Protein 8P0Z (pdb70)

Radius of gyration: 14.01 Å; Cα contacts (8 Å, |Δi|>4): 392; chains: 1; bounding box: 29×38×40 Å

B-factor: mean 33.35, std 4.78, range [20.57, 52.2]

GO terms:
  GO:0060586 multicellular organismal-level iron ion homeostasis (P, IDA)
  GO:0048471 perinuclear region of cytoplasm (C, IDA)
  GO:0005886 plasma membrane (C, IDA)
  GO:0043066 negative regulation of apoptotic process (P, IMP)
  GO:0043123 positive regulation of canonical NF-kappaB signal transduction (P, IMP)
  GO:0010628 positive regulation of gene expression (P, IMP)
  GO:0031334 positive regulation of protein-containing complex assembly (P, IMP)
  GO:1900182 positive regulation of protein localization to nucleus (P, IMP)
  GO:0005515 protein binding (F, IPI)
  GO:0044877 protein-containing complex binding (F, IPI)
  GO:0019901 protein kinase binding (F, IPI)
  GO:0055037 recycling endosome (C, IDA)
  GO:0005768 endosome (C, IDA)
  GO:0003725 double-stranded RNA binding (F, IDA)
  GO:0031410 cytoplasmic vesicle (C, IDA)
  GO:0071466 cellular response to xenobiotic stimulus (P, IDA)
  GO:0004998 transferrin receptor activity (F, IDA)
  GO:0042102 positive regulation of T cell proliferation (P, IDA)
  GO:0045830 positive regulation of isotype switching (P, IDA)
  GO:0030890 positive regulation of B cell proliferation (P, IDA)

Nearest PDB structures (foldseek):
  8p0z-assembly1_A  TM=1.006E+00  e=2.220E-34  Homo sapiens
  6y76-assembly2_B  TM=9.600E-01  e=1.431E-29  Homo sapiens
  6wrv-assembly1_E  TM=8.893E-01  e=9.379E-27  Homo sapiens
  6h5i-assembly1_Ab  TM=9.020E-01  e=5.655E-25  Homo sapiens
  6d04-assembly1_A  TM=9.129E-01  e=1.701E-24  Homo sapiens

InterPro domains:
  IPR003137 PA domain [PF02225] (228-306)
  IPR007365 Transferrin receptor-like, dimerisation domain [PF04253] (638-749)
  IPR007484 Peptidase M28 [PF04389] (388-576)
  IPR036757 Transferrin receptor-like, dimerisation domain superfamily [G3DSA:1.20.930.40] (614-755)
  IPR036757 Transferrin receptor-like, dimerisation domain superfamily [SSF47672] (609-756)
  IPR037324 Transferrin receptor protein 1/2, PA domain [cd02128] (201-377)
  IPR039373 Transferrin receptor protein 1/Glutamate carboxypeptidase 2-like [PTHR10404] (43-752)
  IPR046450 PA domain superfamily [SSF52025] (191-382)

Solvent-accessible surface area: 8056 Å² total; per-residue (Å²): 127,170,4,22,0,21,7,26,22,123,88,71,208,113,114,119,93,5,33,100,15,79,39,35,7,45,54,9,83,48,34,82,27,65,8,84,0,0,0,0,8,25,0,27,126,136,17,19,140,98,22,206,20,99,7,94,40,6,0,0,0,1,13,20,32,163,36,92,34,10,68,1,0,37,10,0,57,96,80,91,4,45,0,1,0,0,2,37,24,119,36,148,157,89,24,121,137,8,82,0,74,44,150,72,185,33,137,6,47,20,2,0,0,7,4,14,45,98,0,0,65,69,0,8,68,44,9,107,40,114,18,60,96,115,29,170,32,65,105,61,3,72,33,28,12,22,159,59,45,30,0,73,0,36,6,18,95

Foldseek 3Di:
DFWWKKKDFQVRPDIGTLDRDPAAAAQADFDKAKFKEFEQEAQDPVSQVPDPDQQARAEYEYEDDDDAPQSSLVSSVVSNHQEYEYEHQVDQDWDHHHYHADVVRHHGPHGYYYDGVSSQLVQLVQAADADDVVSVGDRSDHGMGDPRIMMMTGHHD

Organism: Homo sapiens (NCBI:txid9606)

Secondary structure (DSSP, 8-state):
---EEEEEETTSS-EEEEE--SS--BT---EEEEE-EEE-TT--HHHHHH-SS--TTSEEEEESBSB-HHHHHHHHHHTT-SEEEEE-SS-SSPP-S-B---TTS---SS-EEE--HHHHHHHHHTEEEEPPGGG---TT-EEEE-TTEEEEEEE--

Sequence (157 aa):
MMQQNSVIIVDKNGRRLEYLVENPGGSVANSKAATTVTGKKLVHANFGTKKDFEDLYTPVNGSIVVIVRAGKITFAEKVANAESSLNAIGVLIYMDQTKFPIVNAELSFTGKGKKSGIPVQTISREAAEKLFGNMEGDCPSSDDWKTDSTTCRMVTSESKNVKLTVGG

Structure (mmCIF, N/CA/C/O backbone):
data_8P0Z
#
_entry.id   8P0Z
#
_cell.length_a   32.990
_cell.length_b   57.370
_cell.length_c   39.100
_cell.angle_alpha   90.000
_cell.angle_beta   113.152
_cell.angle_gamma   90.000
#
_symmetry.space_group_name_H-M   'P 1 21 1'
#
loop_
_entity.id
_entity.type
_entity.pdbx_description
1 polymer 'Transferrin receptor protein 1, serum form'
2 non-polymer 'SODIUM ION'
3 non-polymer 'BORIC ACID'
4 water water
#
loop_
_atom_site.group_PDB
_atom_site.id
_atom_site.type_symbol
_atom_site.label_atom_id
_atom_site.label_alt_id
_atom_site.label_comp_id
_atom_site.label_asym_id
_atom_site.label_entity_id
_atom_site.label_seq_id
_atom_site.pdbx_PDB_ins_code
_atom_site.Cartn_x
_atom_site.Cartn_y
_atom_site.Cartn_z
_atom_site.occupancy
_atom_site.B_iso_or_equiv
_atom_site.auth_seq_id
_atom_site.auth_comp_id
_atom_site.auth_asym_id
_atom_site.auth_atom_id
_atom_site.pdbx_PDB_model_num
ATOM 1 N N A MET A 1 1 ? -16.39300 -4.04500 -7.92100 0.581 40.43149 1 MET A N 1
ATOM 2 N N B MET A 1 1 ? -16.74000 -4.29600 -7.68000 0.419 40.58642 1 MET A N 1
ATOM 3 C CA A MET A 1 1 ? -15.05000 -4.42700 -7.50700 0.581 40.05943 1 MET A CA 1
ATOM 4 C CA B MET A 1 1 ? -15.30300 -4.44900 -7.47300 0.419 40.05810 1 MET A CA 1
ATOM 5 C C A MET A 1 1 ? -14.73100 -3.86300 -6.12200 0.581 39.33321 1 MET A C 1
ATOM 6 C C B MET A 1 1 ? -14.91600 -3.87600 -6.11000 0.419 39.31151 1 MET A C 1
ATOM 7 O O A MET A 1 1 ? -13.56600 -3.75600 -5.74400 0.581 40.25106 1 MET A O 1
ATOM 8 O O B MET A 1 1 ? -13.74300 -3.63000 -5.83600 0.419 40.11553 1 MET A O 1
ATOM 17 N N A GLN A 1 2 ? -15.78500 -3.48300 -5.39400 0.581 39.54028 2 GLN A N 1
ATOM 18 N N B GLN A 1 2 ? -15.93800 -3.70000 -5.26900 0.419 39.40087 2 GLN A N 1
ATOM 19 C CA A GLN A 1 2 ? -15.72400 -3.21300 -3.96000 0.581 38.50544 2 GLN A CA 1
ATOM 20 C CA B GLN A 1 2 ? -15.88000 -3.11600 -3.92900 0.419 38.47378 2 GLN A CA 1
ATOM 21 C C A GLN A 1 2 ? -14.62000 -2.22900 -3.58900 0.581 38.44191 2 GLN A C 1
ATOM 22 C C B GLN A 1 2 ? -14.66200 -2.24500 -3.64000 0.419 38.42163 2 GLN A C 1
ATOM 23 O O A GLN A 1 2 ? -13.65400 -2.60000 -2.91500 0.581 37.74643 2 GLN A O 1
ATOM 24 O O B GLN A 1 2 ? -13.67000 -2.71200 -3.07000 0.419 37.76457 2 GLN A O 1
ATOM 35 N N . ASN A 1 3 ? -14.75200 -0.97500 -4.01000 1.000 36.23560 3 ASN A N 1
ATOM 36 C CA . ASN A 1 3 ? -13.76800 0.04500 -3.69200 1.000 33.61934 3 ASN A CA 1
ATOM 37 C C . ASN A 1 3 ? -14.27100 0.86800 -2.51400 1.000 35.78678 3 ASN A C 1
ATOM 38 O O . ASN A 1 3 ? -15.48000 0.98600 -2.30000 1.000 31.09408 3 ASN A O 1
ATOM 43 N N . SER A 1 4 ? -13.34000 1.43600 -1.74600 1.000 32.07435 4 SER A N 1
ATOM 44 C CA . SER A 1 4 ? -13.71500 2.24600 -0.59400 1.000 32.95524 4 SER A CA 1
ATOM 45 C C . SER A 1 4 ? -12.64300 3.28500 -0.29400 1.000 34.21056 4 SER A C 1
ATOM 46 O O . SER A 1 4 ? -11.44600 3.00100 -0.37800 1.000 32.94978 4 SER A O 1
ATOM 49 N N . VAL A 1 5 ? -13.09200 4.48900 0.05400 1.000 28.46869 5 VAL A N 1
ATOM 50 C CA . VAL A 1 5 ? -12.23300 5.57000 0.52500 1.000 27.44345 5 VAL A CA 1
ATOM 51 C C . VAL A 1 5 ? -12.66000 5.89000 1.95000 1.000 31.61273 5 VAL A C 1
ATOM 52 O O . VAL A 1 5 ? -13.83100 6.20500 2.19400 1.000 26.61066 5 VAL A O 1
ATOM 56 N N . ILE A 1 6 ? -11.72200 5.79300 2.89000 1.000 27.03864 6 ILE A N 1
ATOM 57 C CA . ILE A 1 6 ? -12.02400 5.91400 4.31300 1.000 31.69282 6 ILE A CA 1
ATOM 58 C C . ILE A 1 6 ? -10.98400 6.81000 4.97600 1.000 32.43256 6 ILE A C 1
ATOM 59 O O . ILE A 1 6 ? -9.77700 6.63700 4.77600 1.000 31.90789 6 ILE A O 1
ATOM 64 N N . ILE A 1 7 ? -11.45900 7.77900 5.75500 1.000 33.49382 7 ILE A N 1
ATOM 65 C CA . ILE A 1 7 ? -10.59900 8.58700 6.61300 1.000 31.68202 7 ILE A CA 1
ATOM 66 C C . ILE A 1 7 ? -10.45600 7.85600 7.94000 1.000 33.61402 7 ILE A C 1
ATOM 67 O O . ILE A 1 7 ? -11.45000 7.61500 8.63100 1.000 30.79910 7 ILE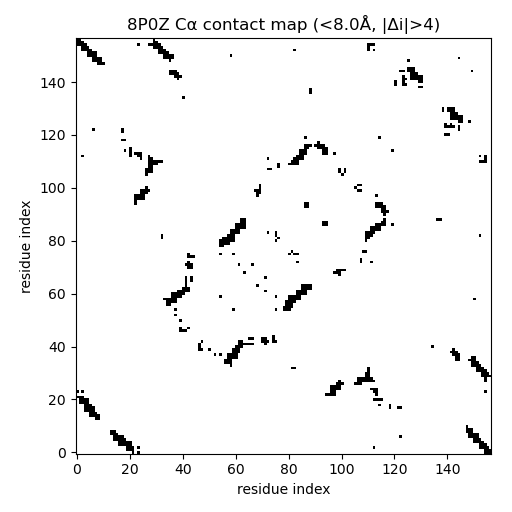 A O 1
ATOM 72 N N . VAL A 1 8 ? -9.22700 7.48900 8.29100 1.000 31.93742 8 VAL A N 1
ATOM 73 C CA . VAL A 1 8 ? -8.93500 6.79700 9.54100 1.000 33.97710 8 VAL A CA 1
ATOM 74 C C . VAL A 1 8 ? -8.20000 7.76500 10.46000 1.000 34.96164 8 VAL A C 1
ATOM 75 O O . VAL A 1 8 ? -7.28500 8.47400 10.02500 1.000 33.66608 8 VAL A O 1
ATOM 79 N N . ASP A 1 9 ? -8.62700 7.82400 11.71900 1.000 34.65240 9 ASP A N 1
ATOM 80 C CA . ASP A 1 9 ? -7.94300 8.64300 12.70800 1.000 34.16638 9 ASP A CA 1
ATOM 81 C C . ASP A 1 9 ? -6.69700 7.91600 13.18700 1.000 34.67815 9 ASP A C 1
ATOM 82 O O . ASP A 1 9 ? -6.69900 6.69100 13.33500 1.000 34.22120 9 ASP A O 1
ATOM 87 N N . LYS A 1 10 ? -5.62600 8.67300 13.42900 1.000 36.09779 10 LYS A N 1
ATOM 88 C CA . LYS A 1 10 ? -4.37500 8.04300 13.83300 1.000 35.23689 10 LYS A CA 1
ATOM 89 C C . LYS A 1 10 ? -4.41700 7.48400 15.25000 1.000 39.00869 10 LYS A C 1
ATOM 90 O O . LYS A 1 10 ? -3.46600 6.80200 15.65100 1.000 42.57238 10 LYS A O 1
ATOM 96 N N . ASN A 1 11 ? -5.48200 7.73900 16.01400 1.000 36.87333 11 ASN A N 1
ATOM 97 C CA . ASN A 1 11 ? -5.62100 7.09000 17.31100 1.000 39.35886 11 ASN A CA 1
ATOM 98 C C . ASN A 1 11 ? -5.97300 5.61100 17.19000 1.000 38.97091 11 ASN A C 1
ATOM 99 O O . ASN A 1 11 ? -5.96200 4.90300 18.20400 1.000 38.52594 11 ASN A O 1
ATOM 104 N N . GLY A 1 12 ? -6.28800 5.13500 15.98600 1.000 36.04611 12 GLY A N 1
ATOM 105 C CA . GLY A 1 12 ? -6.57000 3.73300 15.75800 1.000 37.46215 12 GLY A CA 1
ATOM 106 C C . GLY A 1 12 ? -7.97100 3.28100 16.10500 1.000 36.55301 12 GLY A C 1
ATOM 107 O O . GLY A 1 12 ? -8.28300 2.09800 15.92000 1.000 37.44947 12 GLY A O 1
ATOM 108 N N A ARG A 1 13 ? -8.81900 4.18400 16.60300 0.635 36.32018 13 ARG A N 1
ATOM 109 N N B ARG A 1 13 ? -8.83300 4.16900 16.59300 0.365 36.29679 13 ARG A N 1
ATOM 110 C CA A ARG A 1 13 ? -10.16200 3.86700 17.07100 0.635 34.51892 13 ARG A CA 1
ATOM 111 C CA B ARG A 1 13 ? -10.17800 3.79100 16.99700 0.365 34.54967 13 ARG A CA 1
ATOM 112 C C A ARG A 1 13 ? -11.26700 4.38200 16.16300 0.635 34.94604 13 ARG A C 1
ATOM 113 C C B ARG A 1 13 ? -11.27600 4.36200 16.11500 0.365 34.92717 13 ARG A C 1
ATOM 114 O O A ARG A 1 13 ? -12.33500 3.76900 16.10700 0.635 33.96072 13 ARG A O 1
ATOM 115 O O B ARG A 1 13 ? -12.35400 3.75900 16.03100 0.365 33.98807 13 ARG A O 1
ATOM 130 N N . LEU A 1 14 ? -11.04000 5.48500 15.45300 1.000 33.10232 14 LEU A N 1
ATOM 131 C CA . LEU A 1 14 ? -12.06700 6.15300 14.67300 1.000 32.33368 14 LEU A CA 1
ATOM 132 C C . LEU A 1 14 ? -11.74500 6.12000 13.18600 1.000 34.54434 14 LEU A C 1
ATOM 133 O O . LEU A 1 14 ? -10.59100 6.29400 12.77800 1.000 31.29201 14 LEU A O 1
ATOM 138 N N . GLU A 1 15 ? -12.78100 5.89000 12.38500 1.000 32.66568 15 GLU A N 1
ATOM 139 C CA . GLU A 1 15 ? -12.69100 5.96800 10.93700 1.000 33.17256 15 GLU A CA 1
ATOM 140 C C . GLU A 1 15 ? -14.04300 6.41300 10.40500 1.000 36.27085 15 GLU A C 1
ATOM 141 O O . GLU A 1 15 ? -15.06700 6.26400 11.07700 1.000 36.46216 15 GLU A O 1
ATOM 147 N N . TYR A 1 16 ? -14.03800 6.96000 9.19200 1.000 34.27572 16 TYR A N 1
ATOM 148 C CA . TYR A 1 16 ? -15.24300 7.52300 8.58900 1.000 36.46335 16 TYR A CA 1
ATOM 149 C C . TYR A 1 16 ? -15.25100 7.17300 7.10900 1.000 36.08784 16 TYR A C 1
ATOM 150 O O . TYR A 1 16 ? -14.41900 7.67600 6.34800 1.000 35.53338 16 TYR A O 1
ATOM 159 N N . LEU A 1 17 ? -16.18300 6.31300 6.70500 1.000 37.03238 17 LEU A N 1
ATOM 160 C CA . LEU A 1 17 ? -16.29600 5.91400 5.30500 1.000 35.88255 17 LEU A CA 1
ATOM 161 C C . LEU A 1 17 ? -16.67500 7.12300 4.46200 1.000 35.86049 17 LEU A C 1
ATOM 162 O O . LEU A 1 17 ? -17.79200 7.63700 4.56400 1.000 38.23013 17 LEU A O 1
ATOM 167 N N . VAL A 1 18 ? -15.74400 7.57900 3.62800 1.000 34.03766 18 VAL A N 1
ATOM 168 C CA . VAL A 1 18 ? -16.02100 8.70100 2.73800 1.000 32.65049 18 VAL A CA 1
ATOM 169 C C . VAL A 1 18 ? -16.92100 8.26300 1.59300 1.000 35.73205 18 VAL A C 1
ATOM 170 O O . VAL A 1 18 ? -17.97500 8.86000 1.34800 1.000 35.32324 18 VAL A O 1
ATOM 174 N N . GLU A 1 19 ? -16.52700 7.20700 0.88500 1.000 33.11391 19 GLU A N 1
ATOM 175 C CA . GLU A 1 19 ? -17.27700 6.76900 -0.28100 1.000 34.48140 19 GLU A CA 1
ATOM 176 C C . GLU A 1 19 ? -16.84100 5.36500 -0.66700 1.000 34.33152 19 GLU A C 1
ATOM 177 O O . GLU A 1 19 ? -15.66400 5.01400 -0.55100 1.000 32.02681 19 GLU A O 1
ATOM 183 N N . ASN A 1 20 ? -17.80600 4.57000 -1.13300 1.000 33.56627 20 ASN A N 1
ATOM 184 C CA . ASN A 1 20 ? -17.54300 3.28000 -1.76500 1.000 34.85477 20 ASN A CA 1
ATOM 185 C C . ASN A 1 20 ? -17.86700 3.44100 -3.24400 1.000 34.33191 20 ASN A C 1
ATOM 186 O O . ASN A 1 20 ? -18.98000 3.11600 -3.68500 1.000 35.50291 20 ASN A O 1
ATOM 191 N N . PRO A 1 21 ? -16.92800 3.94200 -4.04300 1.000 35.36043 21 PRO A N 1
ATOM 192 C CA . PRO A 1 21 ? -17.24500 4.25300 -5.44200 1.000 35.04618 21 PRO A CA 1
ATOM 193 C C . PRO A 1 21 ? -17.71200 3.02300 -6.20600 1.000 36.68208 21 PRO A C 1
ATOM 194 O O . PRO A 1 21 ? -17.06100 1.97500 -6.19500 1.000 38.01270 21 PRO A O 1
ATOM 198 N N . GLY A 1 22 ? -18.86400 3.15500 -6.86500 1.000 36.67434 22 GLY A N 1
ATOM 199 C CA . GLY A 1 22 ? -19.36300 2.07000 -7.68800 1.000 36.85879 22 GLY A CA 1
ATOM 200 C C . GLY A 1 22 ? -18.52800 1.84900 -8.93100 1.000 34.64454 22 GLY A C 1
ATOM 201 O O . GLY A 1 22 ? -18.42900 0.72200 -9.42400 1.000 37.73941 22 GLY A O 1
ATOM 202 N N . GLY A 1 23 ? -17.91200 2.90900 -9.44900 1.000 35.03183 23 GLY A N 1
ATOM 203 C CA . GLY A 1 23 ? -17.07800 2.80400 -10.63400 1.000 35.79913 23 GLY A CA 1
ATOM 204 C C . GLY A 1 23 ? -15.64500 2.43500 -10.28800 1.000 35.89158 23 GLY A C 1
ATOM 205 O O . GLY A 1 23 ? -15.08800 2.9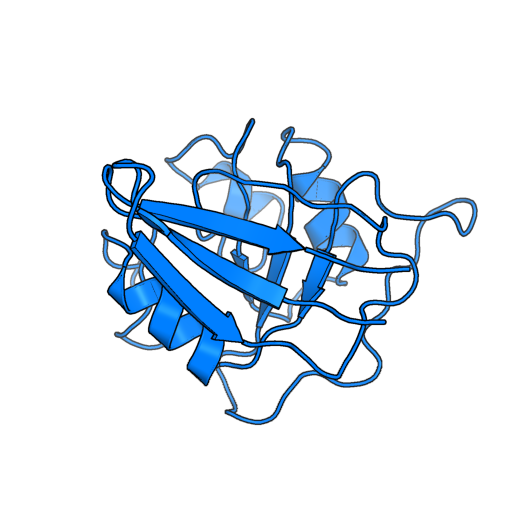0300 -9.29700 1.000 34.24853 23 GLY A O 1
ATOM 206 N N . SER A 1 24 ? -15.05800 1.58700 -11.12400 1.000 32.35854 24 SER A N 1
ATOM 207 C CA . SER A 1 24 ? -13.69000 1.13000 -10.95000 1.000 33.30225 24 SER A CA 1
ATOM 208 C C . SER A 1 24 ? -12.80000 1.71000 -12.04000 1.000 34.36938 24 SER A C 1
ATOM 209 O O . SER A 1 24 ? -13.24200 1.93700 -13.17000 1.000 32.32402 24 SER A O 1
ATOM 212 N N . VAL A 1 25 ? -11.54200 1.95200 -11.68900 1.000 32.21722 25 VAL A N 1
ATOM 213 C CA . VAL A 1 25 ? -10.54700 2.43000 -12.64100 1.000 30.07650 25 VAL A CA 1
ATOM 214 C C . VAL A 1 25 ? -9.97200 1.21000 -13.34900 1.000 31.60296 25 VAL A C 1
ATOM 215 O O . VAL A 1 25 ? -9.31600 0.37200 -12.72400 1.000 30.51628 25 VAL A O 1
ATOM 219 N N . ALA A 1 26 ? -10.24300 1.09800 -14.64900 1.000 29.10064 26 ALA A N 1
ATOM 220 C CA . ALA A 1 26 ? -9.68800 0.00800 -15.43900 1.000 33.26850 26 ALA A CA 1
ATOM 221 C C . ALA A 1 26 ? -8.17100 0.01400 -15.34800 1.000 27.75581 26 ALA A C 1
ATOM 222 O O . ALA A 1 26 ? -7.53500 1.06500 -15.45100 1.000 29.57372 26 ALA A O 1
ATOM 224 N N . ASN A 1 27 ? -7.59800 -1.16900 -15.12800 1.000 29.44822 27 ASN A N 1
ATOM 225 C CA . ASN A 1 27 ? -6.15400 -1.38600 -15.07000 1.000 29.96056 27 ASN A CA 1
ATOM 226 C C . ASN A 1 27 ? -5.49400 -0.75500 -13.84700 1.000 32.02636 27 ASN A C 1
ATOM 227 O O . ASN A 1 27 ? -4.27900 -0.53500 -13.84400 1.000 30.72273 27 ASN A O 1
ATOM 232 N N . SER A 1 28 ? -6.25800 -0.45800 -12.80300 1.000 29.26782 28 SER A N 1
ATOM 233 C CA . SER A 1 28 ? -5.67600 -0.08400 -11.52300 1.000 29.48659 28 SER A CA 1
ATOM 234 C C . SER A 1 28 ? -5.27000 -1.34100 -10.77000 1.000 29.64104 28 SER A C 1
ATOM 235 O O . SER A 1 28 ? -5.99000 -2.34300 -10.77900 1.000 31.14639 28 SER A O 1
ATOM 238 N N . LYS A 1 29 ? -4.10300 -1.28800 -10.13700 1.000 31.55915 29 LYS A N 1
ATOM 239 C CA . LYS A 1 29 ? -3.71300 -2.33500 -9.20700 1.000 32.52228 29 LYS A CA 1
ATOM 240 C C . LYS A 1 29 ? -4.75000 -2.46100 -8.09800 1.000 31.48048 29 LYS A C 1
ATOM 241 O O . LYS A 1 29 ? -5.29600 -1.46800 -7.61100 1.000 32.88287 29 LYS A O 1
ATOM 247 N N . ALA A 1 30 ? -5.03100 -3.69900 -7.71100 1.000 32.05025 30 ALA A N 1
ATOM 248 C CA . ALA A 1 30 ? -5.94300 -3.99100 -6.61500 1.000 34.85372 30 ALA A CA 1
ATOM 249 C C . ALA A 1 30 ? -5.14200 -4.12400 -5.32600 1.000 34.71244 30 ALA A C 1
ATOM 250 O O . ALA A 1 30 ? -4.32900 -5.04600 -5.19400 1.000 33.54284 30 ALA A O 1
ATOM 252 N N . ALA A 1 31 ? -5.37900 -3.21700 -4.38000 1.000 34.84934 31 ALA A N 1
ATOM 253 C CA . ALA A 1 31 ? -4.66400 -3.22100 -3.10600 1.000 33.90489 31 ALA A CA 1
ATOM 254 C C . ALA A 1 31 ? -5.34000 -2.23600 -2.15300 1.000 32.54027 31 ALA A C 1
ATOM 255 O O . ALA A 1 31 ? -6.26700 -1.51300 -2.52400 1.000 30.12379 31 ALA A O 1
ATOM 257 N N A THR A 1 32 ? -4.87300 -2.23900 -0.90600 0.549 31.46496 32 THR A N 1
ATOM 258 N N B THR A 1 32 ? -4.85500 -2.22200 -0.91600 0.451 31.47547 32 THR A N 1
ATOM 259 C CA A THR A 1 32 ? -5.27300 -1.24900 0.08600 0.549 33.00510 32 THR A CA 1
ATOM 260 C CA B THR A 1 32 ? -5.27300 -1.26100 0.09600 0.451 33.00502 32 THR A CA 1
ATOM 261 C C A THR A 1 32 ? -4.02900 -0.51300 0.55700 0.549 32.79230 32 THR A C 1
ATOM 262 C C B THR A 1 32 ? -4.03800 -0.51900 0.58100 0.451 32.78424 32 THR A C 1
ATOM 263 O O A THR A 1 32 ? -2.99200 -1.13500 0.80900 0.549 33.34143 32 THR A O 1
ATOM 264 O O B THR A 1 32 ? -3.01500 -1.14500 0.87400 0.451 33.35466 32 THR A O 1
ATOM 271 N N . VAL A 1 33 ? -4.11900 0.81000 0.63400 1.000 31.15142 33 VAL A N 1
ATOM 272 C CA . VAL A 1 33 ? -3.01100 1.64100 1.08600 1.000 30.33133 33 VAL A CA 1
ATOM 273 C C . VAL A 1 33 ? -3.54700 2.68100 2.05800 1.000 32.25172 33 VAL A C 1
ATOM 274 O O . VAL A 1 33 ? -4.69700 3.11800 1.95900 1.000 28.98579 33 VAL A O 1
ATOM 278 N N . THR A 1 34 ? -2.70300 3.07300 3.01000 1.000 32.86765 34 THR A N 1
ATOM 279 C CA . THR A 1 34 ? -3.08000 4.05700 4.01400 1.000 28.13440 34 THR A CA 1
ATOM 280 C C . THR A 1 34 ? -1.93600 5.03900 4.19800 1.000 32.77398 34 THR A C 1
ATOM 281 O O . THR A 1 34 ? -0.77800 4.63300 4.33800 1.000 33.03954 34 THR A O 1
ATOM 285 N N . GLY A 1 35 ? -2.26400 6.32300 4.19600 1.000 31.27163 35 GLY A N 1
ATOM 286 C CA . GLY A 1 35 ? -1.25500 7.33400 4.42300 1.000 32.05154 35 GLY A CA 1
ATOM 287 C C . GLY A 1 35 ? -1.84400 8.71700 4.27700 1.000 29.31064 35 GLY A C 1
ATOM 288 O O . GLY A 1 35 ? -3.06200 8.89000 4.21900 1.000 28.89634 35 GLY A O 1
ATOM 289 N N A LYS A 1 36 ? -0.95800 9.69900 4.22100 0.636 31.23198 36 LYS A N 1
ATOM 290 N N B LYS A 1 36 ? -0.95000 9.70200 4.22900 0.364 31.24105 36 LYS A N 1
ATOM 291 C CA A LYS A 1 36 ? -1.32800 11.09300 4.03100 0.636 31.50380 36 LYS A CA 1
ATOM 292 C CA B LYS A 1 36 ? -1.36100 11.08000 4.01700 0.364 31.52483 36 LYS A CA 1
ATOM 293 C C A LYS A 1 36 ? -1.91100 11.31300 2.63600 0.636 29.65547 36 LYS A C 1
ATOM 294 C C B LYS A 1 36 ? -2.00200 11.24000 2.64500 0.364 29.67152 36 LYS A C 1
ATOM 295 O O A LYS A 1 36 ? -1.54700 10.62800 1.67800 0.636 29.92578 36 LYS A O 1
ATOM 296 O O B LYS A 1 36 ? -1.73500 10.48400 1.70700 0.364 29.65936 36 LYS A O 1
ATOM 307 N N . LEU A 1 37 ? -2.84400 12.26100 2.53200 1.000 30.00297 37 LEU A N 1
ATOM 308 C CA . LEU A 1 37 ? -3.43300 12.65400 1.25800 1.000 27.83659 37 LEU A CA 1
ATOM 309 C C . LEU A 1 37 ? -2.90900 14.03400 0.89200 1.000 29.59112 37 LEU A C 1
ATOM 310 O O . LEU A 1 37 ? -3.04000 14.97900 1.67600 1.000 28.07699 37 LEU A O 1
ATOM 315 N N . VAL A 1 38 ? -2.32700 14.14500 -0.30000 1.000 26.78314 38 VAL A N 1
ATOM 316 C CA . VAL A 1 38 ? -1.71700 15.37700 -0.78500 1.000 29.40046 38 VAL A CA 1
ATOM 317 C C . VAL A 1 38 ? -2.38200 15.75600 -2.10100 1.000 26.10734 38 VAL A C 1
ATOM 318 O O . VAL A 1 38 ? -2.43700 14.94300 -3.02900 1.000 27.40727 38 VAL A O 1
ATOM 322 N N . HIS A 1 39 ? -2.88700 16.98300 -2.18200 1.000 28.10395 39 HIS A N 1
ATOM 323 C CA . HIS A 1 39 ? -3.48700 17.47000 -3.41600 1.000 27.23796 39 HIS A CA 1
ATOM 324 C C . HIS A 1 39 ? -2.39000 17.90600 -4.37800 1.000 28.82468 39 HIS A C 1
ATOM 325 O O . HIS A 1 39 ? -1.49000 18.66300 -4.00300 1.000 30.70137 39 HIS A O 1
ATOM 332 N N . ALA A 1 40 ? -2.45800 17.41500 -5.61200 1.000 27.12663 40 ALA A N 1
ATOM 333 C CA . ALA A 1 40 ? -1.45400 17.67700 -6.63600 1.000 26.81121 40 ALA A CA 1
ATOM 334 C C . ALA A 1 40 ? -2.08100 18.29100 -7.88000 1.000 29.43255 40 ALA A C 1
ATOM 335 O O . ALA A 1 40 ? -1.61600 18.07400 -9.00200 1.000 29.32959 40 ALA A O 1
ATOM 337 N N . ASN A 1 41 ? -3.15200 19.06300 -7.68200 1.000 28.92704 41 ASN A N 1
ATOM 338 C CA . ASN A 1 41 ? -3.85100 19.76100 -8.75600 1.000 28.84189 41 ASN A CA 1
ATOM 339 C C . ASN A 1 41 ? -4.27800 18.78900 -9.84900 1.000 30.59579 41 ASN A C 1
ATOM 340 O O . ASN A 1 41 ? -5.11600 17.91500 -9.61000 1.000 30.93895 41 ASN A O 1
ATOM 345 N N . PHE A 1 42 ? -3.70900 18.92200 -11.04500 1.000 28.42745 42 PHE A N 1
ATOM 346 C CA . PHE A 1 42 ? -4.03800 18.03100 -12.15100 1.000 30.45415 42 PHE A CA 1
ATOM 347 C C . PHE A 1 42 ? -3.07500 16.85900 -12.28500 1.000 28.56035 42 PHE A C 1
ATOM 348 O O . PHE A 1 42 ? -3.28400 16.00000 -13.14900 1.000 29.94292 42 PHE A O 1
ATOM 356 N N . GLY A 1 43 ? -2.03600 16.79800 -11.45700 1.000 29.99271 43 GLY A N 1
ATOM 357 C CA . GLY A 1 43 ? -1.06900 15.73000 -11.56800 1.000 27.48558 43 GLY A CA 1
ATOM 358 C C . GLY A 1 43 ? -0.09700 15.86100 -12.71600 1.000 28.10861 43 GLY A C 1
ATOM 359 O O . GLY A 1 43 ? 0.59400 14.88700 -13.03300 1.000 27.63033 43 GLY A O 1
ATOM 360 N N . THR A 1 44 ? -0.02800 17.02200 -13.36000 1.000 26.07127 44 THR A N 1
ATOM 361 C CA . THR A 1 44 ? 0.97500 17.24000 -14.38700 1.000 29.65657 44 THR A CA 1
ATOM 362 C C . THR A 1 44 ? 2.35900 17.31700 -13.75400 1.000 30.79529 44 THR A C 1
ATOM 363 O O . THR A 1 44 ? 2.51000 17.47400 -12.54000 1.000 28.00476 44 THR A O 1
ATOM 367 N N . LYS A 1 45 ? 3.38300 17.19700 -14.59800 1.000 30.37363 45 LYS A N 1
ATOM 368 C CA . LYS A 1 45 ? 4.75200 17.28400 -14.10500 1.000 31.17587 45 LYS A CA 1
ATOM 369 C C . LYS A 1 45 ? 5.00400 18.62600 -13.42800 1.000 29.80005 45 LYS A C 1
ATOM 370 O O . LYS A 1 45 ? 5.57100 18.68100 -12.33300 1.000 32.33463 45 LYS A O 1
ATOM 376 N N . LYS A 1 46 ? 4.55000 19.72200 -14.04500 1.000 29.56168 46 LYS A N 1
ATOM 377 C CA . LYS A 1 46 ? 4.73400 21.03400 -13.42800 1.000 31.79808 46 LYS A CA 1
ATOM 378 C C . LYS A 1 46 ? 3.98500 21.13500 -12.10400 1.000 31.57013 46 LYS A C 1
ATOM 379 O O . LYS A 1 46 ? 4.49200 21.72600 -11.14400 1.000 29.17147 46 LYS A O 1
ATOM 385 N N . ASP A 1 47 ? 2.77700 20.56700 -12.03300 1.000 30.78128 47 ASP A N 1
ATOM 386 C CA . ASP A 1 47 ? 2.04800 20.54400 -10.76700 1.000 29.31477 47 ASP A CA 1
ATOM 387 C C . ASP A 1 47 ? 2.88600 19.91300 -9.66500 1.000 30.80577 47 ASP A C 1
ATOM 388 O O . ASP A 1 47 ? 2.94200 20.42600 -8.54200 1.000 28.99275 47 ASP A O 1
ATOM 393 N N . PHE A 1 48 ? 3.56000 18.80500 -9.97400 1.000 29.37313 48 PHE A N 1
ATOM 394 C CA . PHE A 1 48 ? 4.37100 18.12900 -8.97000 1.000 29.75601 48 PHE A CA 1
ATOM 395 C C . PHE A 1 48 ? 5.65100 18.89400 -8.66600 1.000 30.45592 48 PHE A C 1
ATOM 396 O O . PHE A 1 48 ? 6.14500 18.84000 -7.53500 1.000 31.61736 48 PHE A O 1
ATOM 404 N N . GLU A 1 49 ? 6.19800 19.61100 -9.65100 1.000 31.84817 49 GLU A N 1
ATOM 405 C CA . GLU A 1 49 ? 7.38800 20.41900 -9.39900 1.000 31.65604 49 GLU A CA 1
ATOM 406 C C . GLU A 1 49 ? 7.08400 21.56300 -8.44000 1.000 35.34011 49 GLU A C 1
ATOM 407 O O . GLU A 1 49 ? 7.87300 21.84500 -7.53100 1.000 37.59691 49 GLU A O 1
ATOM 413 N N . ASP A 1 50 ? 5.94700 22.23200 -8.62600 1.000 33.46442 50 ASP A N 1
ATOM 414 C CA . ASP A 1 50 ? 5.58100 23.36200 -7.78300 1.000 32.66797 50 ASP A CA 1
ATOM 415 C C . ASP A 1 50 ? 4.98500 22.94100 -6.44600 1.000 33.10848 50 ASP A C 1
ATOM 416 O O . ASP A 1 50 ? 4.73600 23.80600 -5.59800 1.000 34.12384 50 ASP A O 1
ATOM 421 N N . LEU A 1 51 ? 4.75400 21.64800 -6.23800 1.000 31.86721 51 LEU A N 1
ATOM 422 C CA . LEU A 1 51 ? 4.20700 21.17000 -4.97500 1.000 35.87140 51 LEU A CA 1
ATOM 423 C C . LEU A 1 51 ? 5.23100 21.31400 -3.85900 1.000 36.63652 51 LEU A C 1
ATOM 424 O O . LEU A 1 51 ? 6.39800 20.94900 -4.02500 1.000 31.77455 51 LEU A O 1
ATOM 429 N N . TYR A 1 52 ? 4.79300 21.83600 -2.71300 1.000 33.70410 52 TYR A N 1
ATOM 430 C CA . TYR A 1 52 ? 5.67300 21.85700 -1.55000 1.000 36.88501 52 TYR A CA 1
ATOM 431 C C . TYR A 1 52 ? 5.79400 20.47900 -0.92300 1.000 37.30470 52 TYR A C 1
ATOM 432 O O . TYR A 1 52 ? 6.90100 20.01800 -0.62300 1.000 35.16351 52 TYR A O 1
ATOM 441 N N . THR A 1 53 ? 4.66600 19.83200 -0.67900 1.000 36.89471 53 THR A N 1
ATOM 442 C CA . THR A 1 53 ? 4.67300 18.60800 0.10300 1.000 37.46369 53 THR A CA 1
ATOM 443 C C . THR A 1 53 ? 5.27100 17.46800 -0.71200 1.000 37.13845 53 THR A C 1
ATOM 444 O O . THR A 1 53 ? 4.87300 17.26100 -1.86100 1.000 39.90488 53 THR A O 1
ATOM 448 N N . PRO A 1 54 ? 6.24000 16.73500 -0.16800 1.000 39.67092 54 PRO A N 1
ATOM 449 C CA . PRO A 1 54 ? 6.71900 15.53800 -0.86300 1.000 41.37177 54 PRO A CA 1
ATOM 450 C C . PRO A 1 54 ? 5.61000 14.50600 -0.92000 1.000 37.22371 54 PRO A C 1
ATOM 451 O O . PRO A 1 54 ? 4.95500 14.22200 0.08400 1.000 38.76983 54 PRO A O 1
ATOM 455 N N . VAL A 1 55 ? 5.38100 13.95900 -2.11700 1.000 36.30252 55 VAL A N 1
ATOM 456 C CA . VAL A 1 55 ? 4.34300 12.94500 -2.28700 1.000 34.73275 55 VAL A CA 1
ATOM 457 C C . VAL A 1 55 ? 4.85500 11.53700 -2.02300 1.000 34.24859 55 VAL A C 1
ATOM 458 O O . VAL A 1 55 ? 4.04600 10.59700 -1.96000 1.000 31.58293 55 VAL A O 1
ATOM 462 N N . ASN A 1 56 ? 6.16700 11.36200 -1.85900 1.000 33.26554 56 ASN A N 1
ATOM 463 C CA . ASN A 1 56 ? 6.74700 10.05300 -1.58100 1.000 33.26470 56 ASN A CA 1
ATOM 464 C C . ASN A 1 56 ? 6.14000 9.45400 -0.31900 1.000 34.13292 56 ASN A C 1
ATOM 465 O O . ASN A 1 56 ? 6.23800 10.03600 0.76600 1.000 35.34953 56 ASN A O 1
ATOM 470 N N . GLY A 1 57 ? 5.50700 8.29300 -0.46700 1.000 32.38575 57 GLY A N 1
ATOM 471 C CA . GLY A 1 57 ? 4.84100 7.63600 0.63700 1.000 30.15543 57 GLY A CA 1
ATOM 472 C C . GLY A 1 57 ? 3.45100 8.14300 0.95000 1.000 30.79687 57 GLY A C 1
ATOM 473 O O . GLY A 1 57 ? 2.86600 7.71700 1.95100 1.000 32.40648 57 GLY A O 1
ATOM 474 N N . SER A 1 58 ? 2.90000 9.03500 0.13200 1.000 31.88215 58 SER A N 1
ATOM 475 C CA . SER A 1 58 ? 1.58100 9.59800 0.37200 1.000 29.70553 58 SER A CA 1
ATOM 476 C C . SER A 1 58 ? 0.63000 9.23900 -0.76100 1.000 28.78446 58 SER A C 1
ATOM 477 O O . SER A 1 58 ? 1.04800 8.95500 -1.88600 1.000 27.10316 58 SER A O 1
ATOM 480 N N . ILE A 1 59 ? -0.66500 9.25700 -0.44600 1.000 27.24633 59 ILE A N 1
ATOM 481 C CA . ILE A 1 59 ? -1.71600 9.20500 -1.45400 1.000 25.61515 59 ILE A CA 1
ATOM 482 C C . ILE A 1 59 ? -1.86900 10.60200 -2.03500 1.000 25.64876 59 ILE A C 1
ATOM 483 O O . ILE A 1 59 ? -1.82800 11.59900 -1.30600 1.000 28.71654 59 ILE A O 1
ATOM 488 N N A VAL A 1 60 ? -2.08200 10.66100 -3.34800 0.455 24.92331 60 VAL A N 1
ATOM 489 N N B VAL A 1 60 ? -1.99600 10.69900 -3.35400 0.545 24.89654 60 VAL A N 1
ATOM 490 C CA A VAL A 1 60 ? -2.20800 11.90100 -4.10700 0.455 26.52556 60 VAL A CA 1
ATOM 491 C CA B VAL A 1 60 ? -2.21300 11.98700 -4.00100 0.545 26.54136 60 VAL A CA 1
ATOM 492 C C A VAL A 1 60 ? -3.63200 11.98600 -4.64500 0.455 26.33674 60 VAL A C 1
ATOM 493 C C B VAL A 1 60 ? -3.61700 11.99900 -4.58900 0.545 26.28509 60 VAL A C 1
ATOM 494 O O A VAL A 1 60 ? -4.16700 10.99100 -5.14600 0.455 27.12351 60 VAL A O 1
ATOM 495 O O B VAL A 1 60 ? -4.13600 10.96300 -5.01900 0.545 27.15225 60 VAL A O 1
ATOM 502 N N . ILE A 1 61 ? -4.24400 13.16800 -4.54900 1.000 24.66218 61 ILE A N 1
ATOM 503 C CA . ILE A 1 61 ? -5.56200 13.40400 -5.12500 1.000 26.71757 61 ILE A CA 1
ATOM 504 C C . ILE A 1 61 ? -5.40700 14.47400 -6.19300 1.000 27.00025 61 ILE A C 1
ATOM 505 O O . ILE A 1 61 ? -4.77900 15.51400 -5.95600 1.000 27.69107 61 ILE A O 1
ATOM 510 N N . VAL A 1 62 ? -5.95900 14.21200 -7.37600 1.000 24.05704 62 VAL A N 1
ATOM 511 C CA . VAL A 1 62 ? -5.79700 15.09500 -8.52100 1.000 24.45920 62 VAL A CA 1
ATOM 512 C C . VAL A 1 62 ? -7.14400 15.30500 -9.19600 1.000 26.51967 62 VAL A C 1
ATOM 513 O O . VAL A 1 62 ? -8.04800 14.47100 -9.11500 1.000 26.11989 62 VAL A O 1
ATOM 517 N N . ARG A 1 63 ? -7.26600 16.44600 -9.86400 1.000 26.72534 63 ARG A N 1
ATOM 518 C CA . ARG A 1 63 ? -8.42800 16.75300 -10.68000 1.000 28.72282 63 ARG A CA 1
ATOM 519 C C . ARG A 1 63 ? -8.27700 16.10000 -12.04600 1.000 28.09069 63 ARG A C 1
ATOM 520 O O . ARG A 1 63 ? -7.16700 15.95100 -12.56000 1.000 26.85080 63 ARG A O 1
ATOM 528 N N . ALA A 1 64 ? -9.40500 15.69500 -12.62300 1.000 28.51872 64 ALA A N 1
ATOM 529 C CA . ALA A 1 64 ? -9.40700 15.19000 -13.98700 1.000 26.64599 64 ALA A CA 1
ATOM 530 C C . ALA A 1 64 ? -9.19400 16.33900 -14.96200 1.000 28.22762 64 ALA A C 1
ATOM 531 O O . ALA A 1 64 ? -9.68900 17.44900 -14.74800 1.000 30.92813 64 ALA A O 1
ATOM 533 N N . GLY A 1 65 ? -8.44300 16.07300 -16.03000 1.000 30.94926 65 GLY A N 1
ATOM 534 C CA . GLY A 1 65 ? -8.20600 17.08000 -17.04700 1.000 30.56458 65 GLY A CA 1
ATOM 535 C C . GLY A 1 65 ? -6.75000 17.28300 -17.42200 1.000 32.84475 65 GLY A C 1
ATOM 536 O O . GLY A 1 65 ? -5.84800 16.86200 -16.68800 1.000 28.86377 65 GLY A O 1
ATOM 537 N N . LYS A 1 66 ? -6.52500 17.91600 -18.58000 1.000 30.36049 66 LYS A N 1
ATOM 538 C CA . LYS A 1 66 ? -5.21000 18.30800 -19.08800 1.000 32.20096 66 LYS A CA 1
ATOM 539 C C . LYS A 1 66 ? -4.39100 17.12200 -19.58300 1.000 30.31572 66 LYS A C 1
ATOM 540 O O . LYS A 1 66 ? -3.80900 17.18100 -20.66900 1.000 32.02826 66 LYS A O 1
ATOM 546 N N . ILE A 1 67 ? -4.33500 16.04300 -18.80300 1.000 28.38684 67 ILE A N 1
ATOM 547 C CA . ILE A 1 67 ? -3.56100 14.86300 -19.16100 1.000 25.05230 67 ILE A CA 1
ATOM 548 C C . ILE A 1 67 ? -4.38600 13.62300 -18.85000 1.000 28.38815 67 ILE A C 1
ATOM 549 O O . ILE A 1 67 ? -5.33200 13.66000 -18.06200 1.000 32.04869 67 ILE A O 1
ATOM 554 N N . THR A 1 68 ? -4.01400 12.51400 -19.48500 1.000 28.15567 68 THR A N 1
ATOM 555 C CA . THR A 1 68 ? -4.70100 11.25300 -19.24900 1.000 30.51472 68 THR A CA 1
ATOM 556 C C . TH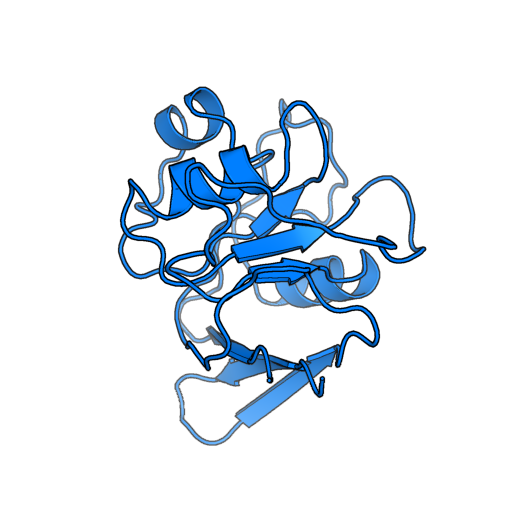R A 1 68 ? -4.56700 10.83400 -17.78800 1.000 31.01280 68 THR A C 1
ATOM 557 O O . THR A 1 68 ? -3.69300 11.30600 -17.05300 1.000 31.05093 68 THR A O 1
ATOM 561 N N . PHE A 1 69 ? -5.46400 9.94100 -17.36400 1.000 30.01486 69 PHE A N 1
ATOM 562 C CA . PHE A 1 69 ? -5.34900 9.37200 -16.02600 1.000 29.00109 69 PHE A CA 1
ATOM 563 C C . PHE A 1 69 ? -4.04200 8.60700 -15.87700 1.000 31.17261 69 PHE A C 1
ATOM 564 O O . PHE A 1 69 ? -3.41100 8.64100 -14.81500 1.000 27.51675 69 PHE A O 1
ATOM 572 N N . ALA A 1 70 ? -3.61400 7.92000 -16.93800 1.000 27.45935 70 ALA A N 1
ATOM 573 C CA . ALA A 1 70 ? -2.36800 7.16500 -16.87500 1.000 29.89303 70 ALA A CA 1
ATOM 574 C C . ALA A 1 70 ? -1.18000 8.07900 -16.61100 1.000 29.07243 70 ALA A C 1
ATOM 575 O O . ALA A 1 70 ? -0.29400 7.74300 -15.81800 1.000 28.47313 70 ALA A O 1
ATOM 577 N N . GLU A 1 71 ? -1.14700 9.24700 -17.25600 1.000 30.03288 71 GLU A N 1
ATOM 578 C CA . GLU A 1 71 ? -0.02500 10.15800 -17.05200 1.000 30.88376 71 GLU A CA 1
ATOM 579 C C . GLU A 1 71 ? -0.02500 10.71900 -15.63500 1.000 28.04890 71 GLU A C 1
ATOM 580 O O . GLU A 1 71 ? 1.03800 10.87100 -15.02200 1.000 27.07115 71 GLU A O 1
ATOM 586 N N . LYS A 1 72 ? -1.20700 11.03000 -15.09700 1.000 27.64181 72 LYS A N 1
ATOM 587 C CA . LYS A 1 72 ? -1.30100 11.42100 -13.69300 1.000 26.86394 72 LYS A CA 1
ATOM 588 C C . LYS A 1 72 ? -0.72300 10.33800 -12.79300 1.000 26.05409 72 LYS A C 1
ATOM 589 O O . LYS A 1 72 ? 0.12000 10.61200 -11.93200 1.000 28.65278 72 LYS A O 1
ATOM 595 N N . VAL A 1 73 ? -1.16100 9.09200 -12.99000 1.000 27.51201 73 VAL A N 1
ATOM 596 C CA . VAL A 1 73 ? -0.68200 7.98600 -12.16300 1.000 26.69720 73 VAL A CA 1
ATOM 597 C C . VAL A 1 73 ? 0.80800 7.75700 -12.38800 1.000 27.02336 73 VAL A C 1
ATOM 598 O O . VAL A 1 73 ? 1.56500 7.53400 -11.43700 1.000 29.28184 73 VAL A O 1
ATOM 602 N N . ALA A 1 74 ? 1.25400 7.82300 -13.64600 1.000 29.45059 74 ALA A N 1
ATOM 603 C CA . ALA A 1 74 ? 2.66500 7.59900 -13.95100 1.000 30.68322 74 ALA A CA 1
ATOM 604 C C . ALA A 1 74 ? 3.55600 8.61300 -13.24400 1.000 25.04389 74 ALA A C 1
ATOM 605 O O . ALA A 1 74 ? 4.62300 8.25900 -12.73000 1.000 31.10448 74 ALA A O 1
ATOM 607 N N . ASN A 1 75 ? 3.13700 9.88000 -13.20800 1.000 24.63991 75 ASN A N 1
ATOM 608 C CA . ASN A 1 75 ? 3.89600 10.89000 -12.47700 1.000 26.59494 75 ASN A CA 1
ATOM 609 C C . ASN A 1 75 ? 3.87400 10.61400 -10.97800 1.000 29.27051 75 ASN A C 1
ATOM 610 O O . ASN A 1 75 ? 4.91200 10.70000 -10.31000 1.000 27.36475 75 ASN A O 1
ATOM 615 N N . ALA A 1 76 ? 2.70400 10.27700 -10.43200 1.000 28.01257 76 ALA A N 1
ATOM 616 C CA . ALA A 1 76 ? 2.62600 9.93700 -9.01500 1.000 26.09480 76 ALA A CA 1
ATOM 617 C C . ALA A 1 76 ? 3.45100 8.69600 -8.70200 1.000 28.02375 76 ALA A C 1
ATOM 618 O O . ALA A 1 76 ? 4.16600 8.65700 -7.69300 1.000 30.11676 76 ALA A O 1
ATOM 620 N N . GLU A 1 77 ? 3.37900 7.68100 -9.56700 1.000 28.23112 77 GLU A N 1
ATOM 621 C CA . GLU A 1 77 ? 4.21800 6.49800 -9.40000 1.000 29.85095 77 GLU A CA 1
ATOM 622 C C . GLU A 1 77 ? 5.69300 6.86200 -9.36300 1.000 29.21926 77 GLU A C 1
ATOM 623 O O . GLU A 1 77 ? 6.44600 6.35700 -8.52000 1.000 29.11147 77 GLU A O 1
ATOM 629 N N A SER A 1 78 ? 6.12500 7.72300 -10.29600 0.630 29.46040 78 SER A N 1
ATOM 630 N N B SER A 1 78 ? 6.15200 7.73400 -10.26200 0.370 29.44790 78 SER A N 1
ATOM 631 C CA A SER A 1 78 ? 7.52800 8.10600 -10.39600 0.630 28.89137 78 SER A CA 1
ATOM 632 C CA B SER A 1 78 ? 7.58800 7.99800 -10.31000 0.370 28.95738 78 SER A CA 1
ATOM 633 C C A SER A 1 78 ? 8.01900 8.73700 -9.10100 0.630 29.64116 78 SER A C 1
ATOM 634 C C B SER A 1 78 ? 8.06500 8.78500 -9.09600 0.370 29.61808 78 SER A C 1
ATOM 635 O O A SER A 1 78 ? 9.13000 8.45200 -8.64000 0.630 28.99978 78 SER A O 1
ATOM 636 O O B SER A 1 78 ? 9.22800 8.66100 -8.69600 0.370 29.02352 78 SER A O 1
ATOM 641 N N . LEU A 1 79 ? 7.19800 9.59500 -8.49900 1.000 26.73389 79 LEU A N 1
ATOM 642 C CA . LEU A 1 79 ? 7.53500 10.29200 -7.26800 1.000 29.48043 79 LEU A CA 1
ATOM 643 C C . LEU A 1 79 ? 7.23000 9.46000 -6.02500 1.000 29.03021 79 LEU A C 1
ATOM 644 O O . LEU A 1 79 ? 7.23600 10.00200 -4.91200 1.000 28.56106 79 LEU A O 1
ATOM 649 N N . ASN A 1 80 ? 6.95700 8.16300 -6.20300 1.000 27.64513 80 ASN A N 1
ATOM 650 C CA . ASN A 1 80 ? 6.79800 7.19700 -5.11200 1.000 32.42816 80 ASN A CA 1
ATOM 651 C C . ASN A 1 80 ? 5.56400 7.48600 -4.25800 1.000 29.55558 80 ASN A C 1
ATOM 652 O O . ASN A 1 80 ? 5.58000 7.32500 -3.03600 1.000 32.10845 80 ASN A O 1
ATOM 657 N N . ALA A 1 81 ? 4.48800 7.91900 -4.90300 1.000 28.61117 81 ALA A N 1
ATOM 658 C CA . ALA A 1 81 ? 3.19100 7.94000 -4.24700 1.000 28.65662 81 ALA A CA 1
ATOM 659 C C . ALA A 1 81 ? 2.68300 6.51200 -4.08600 1.000 26.49932 81 ALA A C 1
ATOM 660 O O . ALA A 1 81 ? 3.03900 5.61600 -4.85500 1.000 25.62553 81 ALA A O 1
ATOM 662 N N . ILE A 1 82 ? 1.85200 6.29900 -3.06300 1.000 26.32347 82 ILE A N 1
ATOM 663 C CA . ILE A 1 82 ? 1.32900 4.96500 -2.77000 1.000 23.7529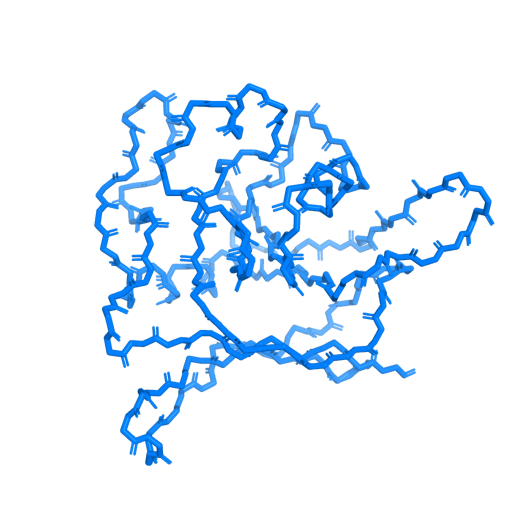5 82 ILE A CA 1
ATOM 664 C C . ILE A 1 82 ? -0.08100 4.75200 -3.30500 1.000 27.43123 82 ILE A C 1
ATOM 665 O O . ILE A 1 82 ? -0.56400 3.60900 -3.30700 1.000 28.12600 82 ILE A O 1
ATOM 670 N N . GLY A 1 83 ? -0.74800 5.80400 -3.76000 1.000 29.28277 83 GLY A N 1
ATOM 671 C CA . GLY A 1 83 ? -2.08900 5.68400 -4.30600 1.000 25.87889 83 GLY A CA 1
ATOM 672 C C . GLY A 1 83 ? -2.50600 6.99800 -4.92200 1.000 26.07356 83 GLY A C 1
ATOM 673 O O . GLY A 1 83 ? -1.89200 8.04200 -4.68800 1.000 24.88349 83 GLY A O 1
ATOM 674 N N . VAL A 1 84 ? -3.56700 6.93300 -5.72500 1.000 23.58149 84 VAL A N 1
ATOM 675 C CA . VAL A 1 84 ? -4.05800 8.10000 -6.45200 1.000 25.09762 84 VAL A CA 1
ATOM 676 C C . VAL A 1 84 ? -5.57900 8.14800 -6.36400 1.000 25.84138 84 VAL A C 1
ATOM 677 O O . VAL A 1 84 ? -6.25400 7.13800 -6.59200 1.000 27.64818 84 VAL A O 1
ATOM 681 N N . LEU A 1 85 ? -6.11600 9.32100 -6.02900 1.000 25.20161 85 LEU A N 1
ATOM 682 C CA . LEU A 1 85 ? -7.54400 9.60200 -6.10500 1.000 25.11447 85 LEU A CA 1
ATOM 683 C C . LEU A 1 85 ? -7.78700 10.62800 -7.20200 1.000 24.83382 85 LEU A C 1
ATOM 684 O O . LEU A 1 85 ? -7.03700 11.60000 -7.32900 1.000 25.58140 85 LEU A O 1
ATOM 689 N N . ILE A 1 86 ? -8.83100 10.40900 -7.99700 1.000 26.18480 86 ILE A N 1
ATOM 690 C CA . ILE A 1 86 ? -9.15400 11.27000 -9.13000 1.000 25.12332 86 ILE A CA 1
ATOM 691 C C . ILE A 1 86 ? -10.59500 11.73400 -8.98400 1.000 26.47764 86 ILE A C 1
ATOM 692 O O . ILE A 1 86 ? -11.48600 10.92400 -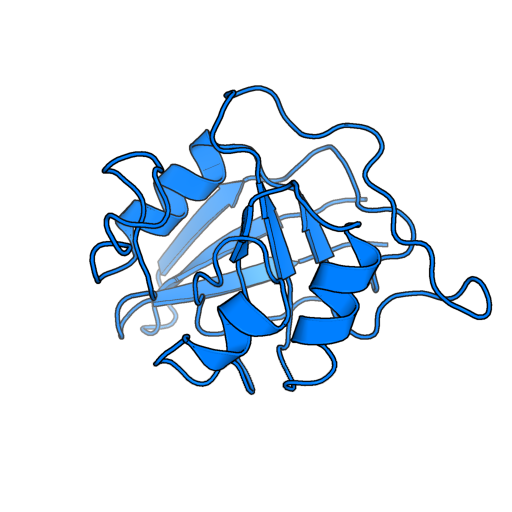8.71100 1.000 23.89329 86 ILE A O 1
ATOM 697 N N . TYR A 1 87 ? -10.82500 13.03000 -9.17200 1.000 25.97058 87 TYR A N 1
ATOM 698 C CA . TYR A 1 87 ? -12.16500 13.58100 -9.03700 1.000 28.77044 87 TYR 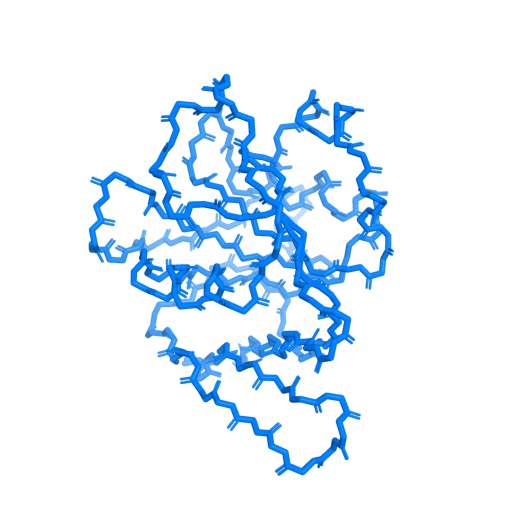A CA 1
ATOM 699 C C . TYR A 1 87 ? -12.34100 14.71400 -10.03300 1.000 30.35809 87 TYR A C 1
ATOM 700 O O . TYR A 1 87 ? -11.36800 15.28500 -10.53100 1.000 28.26958 87 TYR A O 1
ATOM 709 N N . MET A 1 88 ? -13.59900 15.03800 -10.31300 1.000 31.99813 88 MET A N 1
ATOM 710 C CA . MET A 1 88 ? -13.96000 16.19000 -11.12800 1.000 32.04790 88 MET A CA 1
ATOM 711 C C . MET A 1 88 ? -14.46500 17.30500 -10.22300 1.000 33.23084 88 MET A C 1
ATOM 712 O O . MET A 1 88 ? -15.38500 17.08900 -9.42800 1.000 33.98649 88 MET A O 1
ATOM 717 N N . ASP A 1 89 ? -13.87400 18.49600 -10.34900 1.000 35.33444 89 ASP A N 1
ATOM 718 C CA . ASP A 1 89 ? -14.29100 19.64300 -9.55100 1.000 32.66406 89 ASP A CA 1
ATOM 719 C C . ASP A 1 89 ? -15.42500 20.43700 -10.18700 1.000 35.41582 89 ASP A C 1
ATOM 720 O O . ASP A 1 89 ? -16.00300 21.30300 -9.52200 1.000 39.86152 89 ASP A O 1
ATOM 725 N N . GLN A 1 90 ? -15.76400 20.15900 -11.44700 1.000 35.10247 90 GLN A N 1
ATOM 726 C CA . GLN A 1 90 ? -16.77600 20.91000 -12.17700 1.000 35.95621 90 GLN A CA 1
ATOM 727 C C . GLN A 1 90 ? -18.15600 20.25000 -12.17300 1.000 34.33673 90 GLN A C 1
ATOM 728 O O . GLN A 1 90 ? -19.07300 20.76300 -12.82400 1.000 36.36968 90 GLN A O 1
ATOM 734 N N . THR A 1 91 ? -18.32200 19.12300 -11.48000 1.000 35.13265 91 THR A N 1
ATOM 735 C CA . THR A 1 91 ? -19.62200 18.46300 -11.42500 1.000 35.05567 91 THR A CA 1
ATOM 736 C C . THR A 1 91 ? -19.62700 17.51800 -10.23400 1.000 33.28842 91 THR A C 1
ATOM 737 O O . THR A 1 91 ? -18.58100 17.00700 -9.82300 1.000 32.04044 91 THR A O 1
ATOM 741 N N . LYS A 1 92 ? -20.82500 17.30600 -9.68200 1.000 30.67369 92 LYS A N 1
ATOM 742 C CA . LYS A 1 92 ? -21.06500 16.29900 -8.65500 1.000 31.46341 92 LYS A CA 1
ATOM 743 C C . LYS A 1 92 ? -21.13000 14.88600 -9.21100 1.000 30.02413 92 LYS A C 1
ATOM 744 O O . LYS A 1 92 ? -20.97200 13.92400 -8.45100 1.000 30.95530 92 LYS A O 1
ATOM 750 N N . PHE A 1 93 ? -21.37800 14.74000 -10.50300 1.000 28.17762 93 PHE A N 1
ATOM 751 C CA . PHE A 1 93 ? -21.60800 13.41800 -11.05800 1.000 28.28095 93 PHE A CA 1
ATOM 752 C C . PHE A 1 93 ? -20.28700 12.65900 -11.18000 1.000 31.34552 93 PHE A C 1
ATOM 753 O O . PHE A 1 93 ? -19.24700 13.26000 -11.45800 1.000 32.05480 93 PHE A O 1
ATOM 761 N N . PRO A 1 94 ? -20.29800 11.34600 -10.96000 1.000 31.71810 94 PRO A N 1
ATOM 762 C CA . PRO A 1 94 ? -19.03800 10.60000 -10.90600 1.000 33.04414 94 PRO A CA 1
ATOM 763 C C . PRO A 1 94 ? -18.43300 10.38600 -12.28400 1.000 34.02072 94 PRO A C 1
ATOM 764 O O . PRO A 1 94 ? -19.11500 10.39100 -13.31000 1.000 31.68834 94 PRO A O 1
ATOM 768 N N . ILE A 1 95 ? -17.11200 10.21300 -12.28700 1.000 31.05506 95 ILE A N 1
ATOM 769 C CA . ILE A 1 95 ? -16.40900 9.83600 -13.50300 1.000 31.25919 95 ILE A CA 1
ATOM 770 C C . ILE A 1 95 ? -16.87100 8.45100 -13.92700 1.000 32.87735 95 ILE A C 1
ATOM 771 O O . ILE A 1 95 ? -17.10300 7.57000 -13.08800 1.000 31.46500 95 ILE A O 1
ATOM 776 N N . VAL A 1 96 ? -17.02100 8.25400 -15.23500 1.000 29.60193 96 VAL A N 1
ATOM 777 C CA . VAL A 1 96 ? -17.50500 6.99600 -15.79100 1.000 32.78178 96 VAL A CA 1
ATOM 778 C C . VAL A 1 96 ? -16.46900 6.45300 -16.76700 1.000 33.77505 96 VAL A C 1
ATOM 779 O O . VAL A 1 96 ? -15.79600 7.21000 -17.47300 1.000 34.72039 96 VAL A O 1
ATOM 783 N N . ASN A 1 97 ? -16.33100 5.12400 -16.78300 1.000 33.39101 97 ASN A N 1
ATOM 784 C CA . ASN A 1 97 ? -15.40400 4.42800 -17.67900 1.000 35.84736 97 ASN A CA 1
ATOM 785 C C . ASN A 1 97 ? -13.97700 4.94500 -17.51400 1.000 34.49774 97 ASN A C 1
ATOM 786 O O . ASN A 1 97 ? -13.24000 5.11800 -18.48600 1.000 34.08146 97 ASN A O 1
ATOM 791 N N . ALA A 1 98 ? -13.59100 5.20800 -16.26600 1.000 29.80390 98 ALA A N 1
ATOM 792 C CA . ALA A 1 98 ? -12.21700 5.59600 -15.98100 1.000 30.68424 98 ALA A CA 1
ATOM 793 C C . ALA A 1 98 ? -11.27100 4.47900 -16.39600 1.000 30.56714 98 ALA A C 1
ATOM 794 O O . ALA A 1 98 ? -11.54300 3.29800 -16.17100 1.000 31.01558 98 ALA A O 1
ATOM 796 N N . GLU A 1 99 ? -10.15100 4.85700 -17.00700 1.000 33.44839 99 GLU A N 1
ATOM 797 C CA . GLU A 1 99 ? -9.30000 3.87900 -17.66500 1.000 33.29246 99 GLU A CA 1
ATOM 798 C C . GLU A 1 99 ? -7.84500 4.32100 -17.61000 1.000 30.01242 99 GLU A C 1
ATOM 799 O O . GLU A 1 99 ? -7.53400 5.50800 -17.73600 1.000 30.88643 99 GLU A O 1
ATOM 805 N N . LEU A 1 100 ? -6.96100 3.34300 -17.41500 1.000 30.97137 100 LEU A N 1
ATOM 806 C CA . LEU A 1 100 ? -5.51700 3.54800 -17.38300 1.000 31.48164 100 LEU A CA 1
ATOM 807 C C . LEU A 1 100 ? -4.88300 2.75800 -18.51800 1.000 31.84190 100 LEU A C 1
ATOM 808 O O . LEU A 1 100 ? -4.95600 1.52500 -18.53500 1.000 34.08783 100 LEU A O 1
ATOM 813 N N . SER A 1 101 ? -4.25600 3.46400 -19.45400 1.000 33.20277 101 SER A N 1
ATOM 814 C CA . SER A 1 101 ? -3.55700 2.85000 -20.58000 1.000 35.36653 101 SER A CA 1
ATOM 815 C C . SER A 1 101 ? -2.06000 3.03700 -20.37400 1.000 33.61005 101 SER A C 1
ATOM 816 O O . SER A 1 101 ? -1.56200 4.16700 -20.40300 1.000 33.28008 101 SER A O 1
ATOM 819 N N . PHE A 1 102 ? -1.34600 1.93400 -20.16900 1.000 32.93069 102 PHE A N 1
ATOM 820 C CA . PHE A 1 102 ? 0.09400 1.95400 -19.97000 1.000 32.71394 102 PHE A CA 1
ATOM 821 C C . PHE A 1 102 ? 0.78900 1.17500 -21.07800 1.000 34.65034 102 PHE A C 1
ATOM 822 O O . PHE A 1 102 ? 0.17800 0.35800 -21.77100 1.000 33.43976 102 PHE A O 1
ATOM 830 N N . THR A 1 103 ? 2.08000 1.45200 -21.24500 1.000 36.05198 103 THR A N 1
ATOM 831 C CA . THR A 1 103 ? 2.90800 0.67100 -22.15300 1.000 36.05258 103 THR A CA 1
ATOM 832 C C . THR A 1 103 ? 2.98000 -0.76600 -21.65300 1.000 38.83832 103 THR A C 1
ATOM 833 O O . THR A 1 103 ? 3.29800 -1.01100 -20.48500 1.000 39.66757 103 THR A O 1
ATOM 837 N N . GLY A 1 104 ? 2.67800 -1.71600 -22.53600 1.000 35.76125 104 GLY A N 1
ATOM 838 C CA . GLY A 1 104 ? 2.58300 -3.11200 -22.16300 1.000 36.59297 104 GLY A CA 1
ATOM 839 C C . GLY A 1 104 ? 1.20600 -3.56500 -21.72700 1.000 38.47149 104 GLY A C 1
ATOM 840 O O . GLY A 1 104 ? 1.04100 -4.74500 -21.38900 1.000 36.67120 104 GLY A O 1
ATOM 841 N N . LYS A 1 105 ? 0.22000 -2.66600 -21.71400 1.000 36.75408 105 LYS A N 1
ATOM 842 C CA . LYS A 1 105 ? -1.17100 -2.97800 -21.38200 1.000 37.67923 105 LYS A CA 1
ATOM 843 C C . LYS A 1 105 ? -1.33600 -3.50500 -19.96000 1.000 37.20401 105 LYS A C 1
ATOM 844 O O . LYS A 1 105 ? -2.32700 -4.17800 -19.65500 1.000 38.88264 105 LYS A O 1
ATOM 850 N N . GLY A 1 106 ? -0.39200 -3.20300 -19.07200 1.000 36.44025 106 GLY A N 1
ATOM 851 C CA . GLY A 1 106 ? -0.43000 -3.69200 -17.71200 1.000 35.00086 106 GLY A CA 1
ATOM 852 C C . GLY A 1 106 ? -1.16300 -2.75900 -16.76900 1.000 33.88526 106 GLY A C 1
ATOM 853 O O . GLY A 1 106 ? -1.83000 -1.80100 -17.17700 1.000 31.76296 106 GLY A O 1
ATOM 854 N N A LYS A 1 107 ? -1.03500 -3.04400 -15.47900 0.588 32.67218 107 LYS A N 1
ATOM 855 N N B LYS A 1 107 ? -1.02400 -3.04700 -15.47800 0.412 32.66610 107 LYS A N 1
ATOM 856 C CA A LYS A 1 107 ? -1.72400 -2.28500 -14.45000 0.588 30.74794 107 LYS A CA 1
ATOM 857 C CA B LYS A 1 107 ? -1.70200 -2.31500 -14.42300 0.412 30.78073 107 LYS A CA 1
ATOM 858 C C A LYS A 1 107 ? -0.81300 -1.19700 -13.89400 0.588 31.32537 107 LYS A C 1
ATOM 859 C C B LYS A 1 107 ? -0.81000 -1.19500 -13.89500 0.412 31.30604 107 LYS A C 1
ATOM 860 O O A LYS A 1 107 ? 0.39400 -1.16900 -14.14100 0.588 30.74907 107 LYS A O 1
ATOM 861 O O B LYS A 1 107 ? 0.39000 -1.13700 -14.16900 0.412 30.79519 107 LYS A O 1
ATOM 872 N N . SER A 1 108 ? -1.40800 -0.28900 -13.12700 1.000 31.23787 108 SER A N 1
ATOM 873 C CA . SER A 1 108 ? -0.64100 0.68700 -12.37700 1.000 31.52141 108 SER A CA 1
ATOM 874 C C . SER A 1 108 ? 0.12800 -0.01800 -11.26100 1.000 31.08840 108 SER A C 1
ATOM 875 O O . SER A 1 108 ? -0.23500 -1.11200 -10.81300 1.000 29.82152 108 SER A O 1
ATOM 878 N N . GLY A 1 109 ? 1.21000 0.61800 -10.81400 1.000 31.71208 109 GLY A N 1
ATOM 879 C CA . GLY A 1 109 ? 1.92800 0.10300 -9.66100 1.000 31.83035 109 GLY A CA 1
ATOM 880 C C . GLY A 1 109 ? 1.27100 0.38600 -8.32600 1.000 35.49496 109 GLY A C 1
ATOM 881 O O . GLY A 1 109 ? 1.64900 -0.22100 -7.31900 1.000 33.13554 109 GLY A O 1
ATOM 882 N N . ILE A 1 110 ? 0.29400 1.29000 -8.29900 1.000 31.23521 110 ILE A N 1
ATOM 883 C CA . ILE A 1 110 ? -0.37300 1.69100 -7.05800 1.000 30.36248 110 ILE A CA 1
ATOM 884 C C . ILE A 1 110 ? -1.87200 1.75300 -7.29500 1.000 29.84237 110 ILE A C 1
ATOM 885 O O . ILE A 1 110 ? -2.33300 1.96600 -8.42500 1.000 30.52873 110 ILE A O 1
ATOM 890 N N . PRO A 1 111 ? -2.66100 1.55400 -6.23800 1.000 31.07048 111 PRO A N 1
ATOM 891 C CA . PRO A 1 111 ? -4.12100 1.62100 -6.40200 1.000 27.03215 111 PRO A CA 1
ATOM 892 C C . PRO A 1 111 ? -4.56800 3.00600 -6.84700 1.000 26.86675 111 PRO A C 1
ATOM 893 O O . PRO A 1 111 ? -4.06400 4.02600 -6.37400 1.000 26.37186 111 PRO A O 1
ATOM 897 N N . VAL A 1 112 ? -5.51900 3.02800 -7.77800 1.000 27.76066 112 VAL A N 1
ATOM 898 C CA . VAL A 1 112 ? -6.03600 4.25900 -8.36500 1.000 23.85696 112 VAL A CA 1
ATOM 899 C C . VAL A 1 112 ? -7.55600 4.19300 -8.32900 1.000 27.46846 112 VAL A C 1
ATOM 900 O O . VAL A 1 112 ? -8.14400 3.19200 -8.75000 1.000 26.08506 112 VAL A O 1
ATOM 904 N N . GLN A 1 113 ? -8.19100 5.25700 -7.83600 1.000 26.97160 113 GLN A N 1
ATOM 905 C CA . GLN A 1 113 ? -9.63800 5.26900 -7.67200 1.000 24.54813 113 GLN A CA 1
ATOM 906 C C . GLN A 1 113 ? -10.21900 6.62900 -8.02100 1.000 27.03618 113 GLN A C 1
ATOM 907 O O . GLN A 1 113 ? -9.69000 7.66500 -7.61100 1.000 25.26356 113 GLN A O 1
ATOM 913 N N . THR A 1 114 ? -11.31900 6.60900 -8.76900 1.000 25.89440 114 THR A N 1
ATOM 914 C CA . THR A 1 114 ? -12.12000 7.79700 -9.01200 1.000 27.17685 114 THR A CA 1
ATOM 915 C C . THR A 1 114 ? -13.11200 7.98500 -7.87300 1.000 29.91217 114 THR A C 1
ATOM 916 O O . THR A 1 114 ? -13.69600 7.01700 -7.37800 1.000 27.56017 114 THR A O 1
ATOM 920 N N . ILE A 1 115 ? -13.29400 9.23800 -7.45500 1.000 28.89175 115 ILE A N 1
ATOM 921 C CA . ILE A 1 115 ? -14.23200 9.58300 -6.39600 1.000 30.50462 115 ILE A CA 1
ATOM 922 C C . ILE A 1 115 ? -15.09300 10.74600 -6.86600 1.000 30.49919 115 ILE A C 1
ATOM 923 O O . ILE A 1 115 ? -14.69100 11.54600 -7.71300 1.000 30.78123 115 ILE A O 1
ATOM 928 N N . SER A 1 116 ? -16.30000 10.82700 -6.31000 1.000 30.12822 116 SER A N 1
ATOM 929 C CA . SER A 1 116 ? -17.18700 11.94000 -6.60900 1.000 31.20063 116 SER A CA 1
ATOM 930 C C . SER A 1 116 ? -16.63000 13.23000 -6.01400 1.000 27.91365 116 SER A C 1
ATOM 931 O O . SER A 1 116 ? -15.74100 13.22200 -5.15900 1.000 27.50772 116 SER A O 1
ATOM 934 N N . ARG A 1 117 ? -17.16800 14.35900 -6.48000 1.000 27.18346 117 ARG A N 1
ATOM 935 C CA . ARG A 1 117 ? -16.73600 15.64100 -5.93700 1.000 31.10471 117 ARG A CA 1
ATOM 936 C C . ARG A 1 117 ? -17.16900 15.79500 -4.48500 1.000 30.51230 117 ARG A C 1
ATOM 937 O O . ARG A 1 117 ? -16.42400 16.34100 -3.66300 1.000 27.77083 117 ARG A O 1
ATOM 945 N N . GLU A 1 118 ? -18.37300 15.32000 -4.15000 1.000 29.85462 118 GLU A N 1
ATOM 946 C CA . GLU A 1 118 ? -18.78300 15.27300 -2.75100 1.000 30.70871 118 GLU A CA 1
ATOM 947 C C . GLU A 1 118 ? -17.77000 14.50200 -1.91500 1.000 31.63754 118 GLU A C 1
ATOM 948 O O . GLU A 1 118 ? -17.41500 14.92700 -0.81100 1.000 30.38267 118 GLU A O 1
ATOM 954 N N . ALA A 1 119 ? -17.28400 13.37200 -2.43200 1.000 33.28713 119 ALA A N 1
ATOM 955 C CA . ALA A 1 119 ? -16.27500 12.60600 -1.70800 1.000 32.66590 119 ALA A CA 1
ATOM 956 C C . ALA A 1 119 ? -15.00100 13.41900 -1.53600 1.000 29.74103 119 ALA A C 1
ATOM 957 O O . ALA A 1 119 ? -14.42600 13.47100 -0.44400 1.000 29.36511 119 ALA A O 1
ATOM 959 N N . ALA A 1 120 ? -14.54900 14.07200 -2.60700 1.000 28.99193 120 ALA A N 1
ATOM 960 C CA . ALA A 1 120 ? -13.37500 14.93100 -2.50400 1.000 30.51281 120 ALA A CA 1
ATOM 961 C C . ALA A 1 120 ? -13.60200 16.05200 -1.49900 1.000 31.55897 120 ALA A C 1
ATOM 962 O O . ALA A 1 120 ? -12.70500 16.38500 -0.71800 1.000 26.05331 120 ALA A O 1
ATOM 964 N N . GLU A 1 121 ? -14.80400 16.63300 -1.48800 1.000 28.69767 121 GLU A N 1
ATOM 965 C CA . GLU A 1 121 ? -15.09400 17.70800 -0.54300 1.000 31.36865 121 GLU A CA 1
ATOM 966 C C . GLU A 1 121 ? -15.04700 17.20800 0.89700 1.000 30.33314 121 GLU A C 1
ATOM 967 O O . GLU A 1 121 ? -14.58100 17.92300 1.79200 1.000 31.71282 121 GLU A O 1
ATOM 973 N N . LYS A 1 122 ? -15.52000 15.98300 1.14100 1.000 29.43486 122 LYS A N 1
ATOM 974 C CA . LYS A 1 122 ? -15.40500 15.40100 2.47500 1.000 31.27024 122 LYS A CA 1
ATOM 975 C C . LYS A 1 122 ? -13.94600 15.26200 2.88400 1.000 32.23675 122 LYS A C 1
ATOM 976 O O . LYS A 1 122 ? -13.57000 15.62000 4.00600 1.000 30.16146 122 LYS A O 1
ATOM 982 N N . LEU A 1 123 ? -13.11000 14.73700 1.98600 1.000 25.60030 123 LEU A N 1
ATOM 983 C CA . LEU A 1 123 ? -11.68500 14.62600 2.27800 1.000 29.93996 123 LEU A CA 1
ATOM 984 C C . LEU A 1 123 ? -11.08500 15.98800 2.59100 1.000 29.63210 123 LEU A C 1
ATOM 985 O O . LEU A 1 123 ? -10.27500 16.11900 3.51500 1.000 30.28347 123 LEU A O 1
ATOM 990 N N . PHE A 1 124 ? -11.48400 17.01800 1.84100 1.000 28.71835 124 PHE A N 1
ATOM 991 C CA . PHE A 1 124 ? -10.95900 18.35800 2.07900 1.000 30.66633 124 PHE A CA 1
ATOM 992 C C . PHE A 1 124 ? -11.32600 18.86900 3.46600 1.000 31.96768 124 PHE A C 1
ATOM 993 O O . PHE A 1 124 ? -10.56900 19.64200 4.06100 1.000 30.39734 124 PHE A O 1
ATOM 1001 N N . GLY A 1 125 ? -12.47500 18.44700 3.99800 1.000 31.35390 125 GLY A N 1
ATOM 1002 C CA . GLY A 1 125 ? -12.84600 18.83500 5.34800 1.000 31.18711 125 GLY A CA 1
ATOM 1003 C C . GLY A 1 125 ? -11.86600 18.34200 6.39400 1.000 33.73271 125 GLY A C 1
ATOM 1004 O O . GLY A 1 125 ? -11.68200 18.98300 7.43200 1.000 33.64493 125 GLY A O 1
ATOM 1005 N N . ASN A 1 126 ? -11.22600 17.20000 6.14200 1.000 31.75097 126 ASN A N 1
ATOM 1006 C CA . ASN A 1 126 ? -10.19200 16.66800 7.01700 1.000 33.75078 126 ASN A CA 1
ATOM 1007 C C . ASN A 1 126 ? -8.79500 17.04000 6.53800 1.000 33.66311 126 ASN A C 1
ATOM 1008 O O . ASN A 1 126 ? -7.82000 16.37800 6.90900 1.000 35.05899 126 ASN A O 1
ATOM 1013 N N . MET A 1 127 ? -8.68400 18.08100 5.71700 1.000 32.28137 127 MET A N 1
ATOM 1014 C CA . MET A 1 127 ? -7.41200 18.51200 5.16200 1.000 32.63049 127 MET A CA 1
ATOM 1015 C C . MET A 1 127 ? -7.19500 19.99000 5.44800 1.000 31.16705 127 MET A C 1
ATOM 1016 O O . MET A 1 127 ? -8.14100 20.74900 5.67300 1.000 31.50621 127 MET A O 1
ATOM 1021 N N . GLU A 1 128 ? -5.92700 20.38900 5.42700 1.000 32.94440 128 GLU A N 1
ATOM 1022 C CA . GLU A 1 128 ? -5.51100 21.72700 5.81200 1.000 33.64408 128 GLU A CA 1
ATOM 1023 C C . GLU A 1 128 ? -4.67900 22.36700 4.70900 1.000 33.76467 128 GLU A C 1
ATOM 1024 O O . GLU A 1 128 ? -4.01400 21.67900 3.92800 1.000 32.02328 128 GLU A O 1
ATOM 1030 N N . GLY A 1 129 ? -4.71800 23.69600 4.65800 1.000 32.96989 129 GLY A N 1
ATOM 1031 C CA . GLY A 1 129 ? -3.98700 24.43500 3.64900 1.000 34.90527 129 GLY 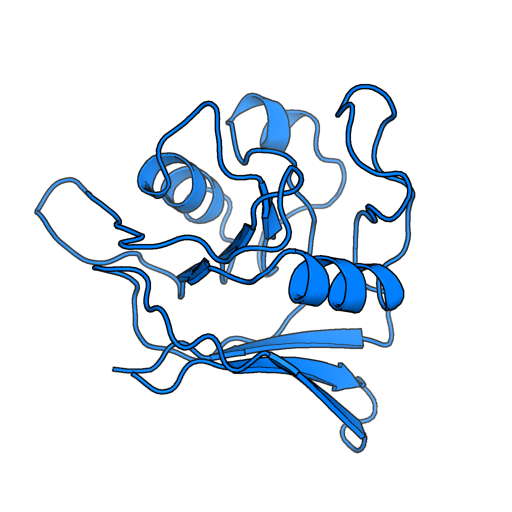A CA 1
ATOM 1032 C C . GLY A 1 129 ? -4.83500 24.76600 2.43900 1.000 34.89203 129 GLY A C 1
ATOM 1033 O O . GLY A 1 129 ? -5.25900 23.86800 1.70600 1.000 33.09858 129 GLY A O 1
ATOM 1034 N N . ASP A 1 130 ? -5.10200 26.05200 2.23100 1.000 36.33889 130 ASP A N 1
ATOM 1035 C CA . ASP A 1 130 ? -5.84400 26.47400 1.05500 1.000 38.21089 130 ASP A CA 1
ATOM 1036 C C . ASP A 1 130 ? -5.06800 26.12100 -0.20500 1.000 36.17652 130 ASP A C 1
ATOM 1037 O O . ASP A 1 130 ? -3.83500 26.17100 -0.23700 1.000 37.65881 130 ASP A O 1
ATOM 1042 N N . CYS A 1 131 ? -5.80100 25.73700 -1.23900 1.000 36.86837 131 CYS A N 1
ATOM 1043 C CA . CYS A 1 131 ? -5.15900 25.48500 -2.51400 1.000 36.08659 131 CYS A CA 1
ATOM 1044 C C . CYS A 1 131 ? -4.83100 26.81700 -3.17500 1.000 37.70700 131 CYS A C 1
ATOM 1045 O O . CYS A 1 131 ? -5.54200 27.80300 -2.97100 1.000 38.87262 131 CYS A O 1
ATOM 1048 N N . PRO A 1 132 ? -3.73800 26.88300 -3.93300 1.000 36.86024 132 PRO A N 1
ATOM 1049 C CA . PRO A 1 132 ? -3.36100 28.15000 -4.57000 1.000 39.03211 132 PRO A CA 1
ATOM 1050 C C . PRO A 1 132 ? -4.50400 28.72300 -5.39700 1.000 39.88584 132 PRO A C 1
ATOM 1051 O O . PRO A 1 132 ? -5.25300 27.99000 -6.04700 1.000 39.31183 132 PRO A O 1
ATOM 1055 N N A SER A 1 133 ? -4.65100 30.05300 -5.33300 0.522 39.71883 133 SER A N 1
ATOM 1056 N N B SER A 1 133 ? -4.64800 30.05100 -5.35700 0.478 39.72108 133 SER A N 1
ATOM 1057 C CA A SER A 1 133 ? -5.64800 30.73800 -6.14900 0.522 40.45586 133 SER A CA 1
ATOM 1058 C CA B SER A 1 133 ? -5.67000 30.69300 -6.17700 0.478 40.44180 133 SER A CA 1
ATOM 1059 C C A SER A 1 133 ? -5.44800 30.44900 -7.63100 0.522 38.49409 133 SER A C 1
ATOM 1060 C C B SER A 1 133 ? -5.44500 30.41800 -7.65800 0.478 38.50625 133 SER A C 1
ATOM 1061 O O A SER A 1 133 ? -6.41300 30.47200 -8.40300 0.522 38.45856 133 SER A O 1
ATOM 1062 O O B SER A 1 133 ? -6.40300 30.42200 -8.44000 0.478 38.45400 133 SER A O 1
ATOM 1067 N N A ASP A 1 134 ? -4.21000 30.16100 -8.04100 0.522 39.40880 134 ASP A N 1
ATOM 1068 N N B ASP A 1 134 ? -4.19200 30.17100 -8.05700 0.478 39.41444 134 ASP A N 1
ATOM 1069 C CA A ASP A 1 134 ? -3.93100 29.92100 -9.45200 0.522 38.93966 134 ASP A CA 1
ATOM 1070 C CA B ASP A 1 134 ? -3.89100 29.89400 -9.45800 0.478 38.93062 134 ASP A CA 1
ATOM 1071 C C A ASP A 1 134 ? -4.61800 28.66000 -9.96100 0.522 37.90412 134 ASP A C 1
ATOM 1072 C C B ASP A 1 134 ? -4.63800 28.66500 -9.96100 0.478 37.90253 134 ASP A C 1
ATOM 1073 O O A ASP A 1 134 ? -4.88600 28.54600 -11.16300 0.522 36.31680 134 ASP A O 1
ATOM 1074 O O B ASP A 1 134 ? -4.95600 28.56900 -11.15200 0.478 36.34173 134 ASP A O 1
ATOM 1083 N N . TRP A 1 135 ? -4.91500 27.70600 -9.07500 1.000 36.69538 135 TRP A N 1
ATOM 1084 C CA . TRP A 1 135 ? -5.58200 26.48200 -9.50700 1.000 36.39985 135 TRP A CA 1
ATOM 1085 C C . TRP A 1 135 ? -6.99900 26.73500 -10.00500 1.000 34.64299 135 TRP A C 1
ATOM 1086 O O . TRP A 1 135 ? -7.54700 25.89200 -10.72700 1.000 36.76246 135 TRP A O 1
ATOM 1097 N N . LYS A 1 136 ? -7.59600 27.87300 -9.64700 1.000 37.56497 136 LYS A N 1
ATOM 1098 C CA . LYS A 1 136 ? -8.91600 28.26100 -10.13800 1.000 38.05631 136 LYS A CA 1
ATOM 1099 C C . LYS A 1 136 ? -9.95200 27.18300 -9.83700 1.000 37.13724 136 LYS A C 1
ATOM 1100 O O . LYS A 1 136 ? -10.76900 26.81100 -10.68300 1.000 39.43123 136 LYS A O 1
ATOM 1106 N N . THR A 1 137 ? -9.91000 26.67000 -8.61300 1.000 41.02965 137 THR A N 1
ATOM 1107 C CA . THR A 1 137 ? -10.83600 25.63700 -8.18400 1.000 38.32959 137 THR A CA 1
ATOM 1108 C C . THR A 1 137 ? -11.64400 26.12000 -6.98800 1.000 39.48845 137 THR A C 1
ATOM 1109 O O . THR A 1 137 ? -11.41800 27.20500 -6.44700 1.000 41.29470 137 THR A O 1
ATOM 1113 N N . ASP A 1 138 ? -12.60000 25.28100 -6.58900 1.000 39.86580 138 ASP A N 1
ATOM 1114 C CA . ASP A 1 138 ? -13.53100 25.61900 -5.52100 1.000 38.30789 138 ASP A CA 1
ATOM 1115 C C . ASP A 1 138 ? -12.79100 26.01400 -4.24900 1.000 37.19931 138 ASP A C 1
ATOM 1116 O O . ASP A 1 138 ? -11.69700 25.52200 -3.95900 1.000 36.65865 138 ASP A O 1
ATOM 1121 N N . SER A 1 139 ? -13.40500 26.91700 -3.48100 1.000 38.03245 139 SER A N 1
ATOM 1122 C CA . SER A 1 139 ? -12.82800 27.37400 -2.22400 1.000 36.99255 139 SER A CA 1
ATOM 1123 C C . SER A 1 139 ? -12.74800 26.26800 -1.17800 1.000 37.57593 139 SER A C 1
ATOM 1124 O O . SER A 1 139 ? -12.06100 26.44600 -0.16500 1.000 38.29580 139 SER A O 1
ATOM 1127 N N A THR A 1 140 ? -13.42400 25.13700 -1.39300 0.834 35.72589 140 THR A N 1
ATOM 1128 N N B THR A 1 140 ? -13.42900 25.14100 -1.39600 0.166 35.73781 140 THR A N 1
ATOM 1129 C CA A THR A 1 140 ? -13.34100 24.02600 -0.45300 0.834 35.69042 140 THR A CA 1
ATOM 1130 C CA B THR A 1 140 ? -13.37000 24.00200 -0.49000 0.166 35.65764 140 THR A CA 1
ATOM 1131 C C A THR A 1 140 ? -12.04300 23.24400 -0.59000 0.834 35.03108 140 THR A C 1
ATOM 1132 C C B THR A 1 140 ? -12.07700 23.20700 -0.62300 0.166 34.98865 140 THR A C 1
ATOM 1133 O O A THR A 1 140 ? -11.71000 22.46400 0.30800 0.834 34.47708 140 THR A O 1
ATOM 1134 O O B THR A 1 140 ? -11.77200 22.39900 0.26100 0.166 34.43780 140 THR A O 1
ATOM 1141 N N . CYS A 1 141 ? -11.31000 23.43300 -1.68600 1.000 32.89610 141 CYS A N 1
ATOM 1142 C CA . CYS A 1 141 ? -10.08300 22.68100 -1.91800 1.000 33.40385 141 CYS A CA 1
ATOM 1143 C C . CYS A 1 141 ? -9.08700 22.88500 -0.78600 1.000 31.32837 141 CYS A C 1
ATOM 1144 O O . CYS A 1 141 ? -8.88800 24.00400 -0.30900 1.000 31.92131 141 CYS A O 1
ATOM 1147 N N . ARG A 1 142 ? -8.47100 21.79100 -0.35100 1.000 33.06529 142 ARG A N 1
ATOM 1148 C CA . ARG A 1 142 ? -7.42600 21.82800 0.65800 1.000 31.38640 142 ARG A CA 1
ATOM 1149 C C . ARG A 1 142 ? -6.24000 21.00900 0.17300 1.000 31.87107 142 ARG A C 1
ATOM 1150 O O . ARG A 1 142 ? -6.35500 20.19500 -0.74400 1.000 34.06205 142 ARG A O 1
ATOM 1158 N N . MET A 1 143 ? -5.09000 21.23300 0.80300 1.000 31.37951 143 MET A N 1
ATOM 1159 C CA . MET A 1 143 ? -3.82900 20.72000 0.28000 1.000 31.78976 143 MET A CA 1
ATOM 1160 C C . MET A 1 143 ? -3.44400 19.36000 0.85100 1.000 30.17639 143 MET A C 1
ATOM 1161 O O . MET A 1 143 ? -3.19400 18.42100 0.09100 1.000 31.98730 143 MET A O 1
ATOM 1166 N N . VAL A 1 144 ? -3.36900 19.24200 2.17400 1.000 30.76928 144 VAL A N 1
ATOM 1167 C CA . VAL A 1 144 ? -2.83600 18.05400 2.82800 1.000 30.88277 144 VAL A CA 1
ATOM 1168 C C . VAL A 1 144 ? -3.69800 17.72300 4.04100 1.000 30.21387 144 VAL A C 1
ATOM 1169 O O . VAL A 1 144 ? -4.22600 18.61400 4.71000 1.000 32.72738 144 VAL A O 1
ATOM 1173 N N . THR A 1 145 ? -3.84200 16.43300 4.33600 1.000 30.21935 145 THR A N 1
ATOM 1174 C CA . THR A 1 145 ? -4.57500 16.00100 5.52400 1.000 34.19767 145 THR A CA 1
ATOM 1175 C C . THR A 1 145 ? -3.90700 16.51800 6.78900 1.000 32.71129 145 THR A C 1
ATOM 1176 O O . THR A 1 145 ? -2.69100 16.70200 6.84200 1.000 31.90518 145 THR A O 1
ATOM 1180 N N . SER A 1 146 ? -4.72200 16.76300 7.80900 1.000 37.51498 146 SER A N 1
ATOM 1181 C CA . SER A 1 146 ? -4.19400 17.13600 9.10900 1.000 35.17440 146 SER A CA 1
ATOM 1182 C C . SER A 1 146 ? -3.38200 15.98600 9.68900 1.000 35.15070 146 SER A C 1
ATOM 1183 O O . SER A 1 146 ? -3.47400 14.83900 9.24500 1.000 34.43659 146 SER A O 1
ATOM 1186 N N . GLU A 1 147 ? -2.58200 16.30700 10.70800 1.000 39.93444 147 GLU A N 1
ATOM 1187 C CA . GLU A 1 147 ? -1.65800 15.32100 11.26100 1.000 41.30831 147 GLU A CA 1
ATOM 1188 C C . GLU A 1 147 ? -2.37500 14.14700 11.91700 1.000 38.05254 147 GLU A C 1
ATOM 1189 O O . GLU A 1 147 ? -1.80900 13.05100 12.00600 1.000 42.29681 147 GLU A O 1
ATOM 1195 N N . SER A 1 148 ? -3.59900 14.34800 12.39400 1.000 39.61944 148 SER A N 1
ATOM 1196 C CA . SER A 1 148 ? -4.33600 13.29100 13.07400 1.000 39.54960 148 SER A CA 1
ATOM 1197 C C . SER A 1 148 ? -5.13400 12.41100 12.12100 1.000 38.11800 148 SER A C 1
ATOM 1198 O O . SER A 1 148 ? -5.84300 11.50900 12.58200 1.000 37.92648 148 SER A O 1
ATOM 1201 N N . LYS A 1 149 ? -5.02700 12.63300 10.81400 1.000 37.75351 149 LYS A N 1
ATOM 1202 C CA . LYS A 1 149 ? -5.85100 11.92800 9.84200 1.000 35.30903 149 LYS A CA 1
ATOM 1203 C C . LYS A 1 149 ? -4.99900 11.30200 8.74800 1.000 35.59659 149 LYS A C 1
ATOM 1204 O O . LYS A 1 149 ? -4.05400 11.91800 8.24900 1.000 37.83618 149 LYS A O 1
ATOM 1210 N N . ASN A 1 150 ? -5.34900 10.07200 8.37900 1.000 32.35554 150 ASN A N 1
ATOM 1211 C CA . ASN A 1 150 ? -4.83100 9.40900 7.19200 1.000 33.78441 150 ASN A CA 1
ATOM 1212 C C . ASN A 1 150 ? -6.00900 8.96600 6.33700 1.000 32.13336 150 ASN A C 1
ATOM 1213 O O . ASN A 1 150 ? -7.14200 8.86200 6.81500 1.000 29.73900 150 ASN A O 1
ATOM 1218 N N . VAL A 1 151 ? -5.73900 8.71300 5.06000 1.000 33.85823 151 VAL A N 1
ATOM 1219 C CA . VAL A 1 151 ? -6.74100 8.20800 4.13000 1.000 30.66649 151 VAL A CA 1
ATOM 1220 C C . VAL A 1 151 ? -6.41300 6.75600 3.82500 1.000 31.29727 151 VAL A C 1
ATOM 1221 O O . VAL A 1 151 ? -5.27000 6.42900 3.48300 1.000 30.64418 151 VAL A O 1
ATOM 1225 N N . LYS A 1 152 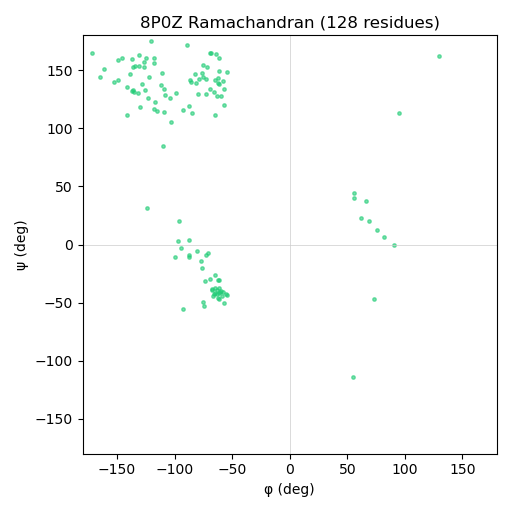? -7.40900 5.88600 3.97200 1.000 30.97661 152 LYS A N 1
ATOM 1226 C CA . LYS A 1 152 ? -7.29400 4.46800 3.65100 1.000 30.74284 152 LYS A CA 1
ATOM 1227 C C . LYS A 1 152 ? -8.00300 4.23000 2.32500 1.000 32.40749 152 LYS A C 1
ATOM 1228 O O . LYS A 1 152 ? -9.23700 4.23400 2.26600 1.000 32.16257 152 LYS A O 1
ATOM 1234 N N . LEU A 1 153 ? -7.22600 4.03000 1.26700 1.000 29.37108 153 LEU A N 1
ATOM 1235 C CA . LEU A 1 153 ? -7.75800 3.74700 -0.05900 1.000 30.48087 153 LEU A CA 1
ATOM 1236 C C . LEU A 1 153 ? -7.71700 2.24900 -0.31600 1.000 30.94614 153 LEU A C 1
ATOM 1237 O O . LEU A 1 153 ? -6.68000 1.61100 -0.11600 1.000 30.56580 153 LEU A O 1
ATOM 1242 N N . THR A 1 154 ? -8.84300 1.69500 -0.76200 1.000 30.73014 154 THR A N 1
ATOM 1243 C CA . THR A 1 154 ? -8.96400 0.27200 -1.05900 1.000 32.33282 154 THR A CA 1
ATOM 1244 C C . THR A 1 154 ? -9.56400 0.10800 -2.44600 1.000 30.96397 154 THR A C 1
ATOM 1245 O O . THR A 1 154 ? -10.69200 0.54700 -2.69100 1.000 31.71014 154 THR A O 1
ATOM 1249 N N . VAL A 1 155 ? -8.80800 -0.51100 -3.34700 1.000 33.02020 155 VAL A N 1
ATOM 1250 C CA . VAL A 1 155 ? -9.25500 -0.81700 -4.70100 1.000 33.85578 155 VAL A CA 1
ATOM 1251 C C . VAL A 1 155 ? -9.30300 -2.33300 -4.81900 1.000 34.36026 155 VAL A C 1
ATOM 1252 O O . VAL A 1 155 ? -8.26700 -3.00300 -4.73900 1.000 31.65671 155 VAL A O 1
ATOM 1256 N N . GLY A 1 156 ? -10.49900 -2.88100 -4.99700 1.000 34.86283 156 GLY A N 1
ATOM 1257 C CA . GLY A 1 156 ? -10.65400 -4.31800 -5.01300 1.000 38.31777 156 GLY A CA 1
ATOM 1258 C C . GLY A 1 156 ? -10.49200 -4.93100 -6.38900 1.000 40.04885 156 GLY A C 1
ATOM 1259 O O . GLY A 1 156 ? -10.40000 -4.24600 -7.40800 1.000 38.32108 156 GLY A O 1
ATOM 1260 N N . GLY A 1 157 ? -10.46300 -6.26000 -6.40200 1.000 41.88329 157 GLY A N 1
ATOM 1261 C CA . GLY A 1 157 ? -10.24200 -7.00900 -7.62400 1.000 44.81757 157 GLY A CA 1
ATOM 1262 C C . GLY A 1 157 ? -11.27200 -8.08600 -7.90300 1.000 48.75309 157 GLY A C 1
ATOM 1263 O O . GLY A 1 157 ? -11.43600 -8.50900 -9.05000 1.000 47.72755 157 GLY A O 1
#